Protein AF-A0A2N6G698-F1 (afdb_monomer)

Foldseek 3Di:
DDDFDKDKDFADDPCNCVDPLLVVQCVDVCSVVLVVLVVLLLVCCQVPLQKDFAPPPDVDPLVVSCVVSVHDSVSSVVSVVSCVVVVQWDDPDPTMIGRVVSNVRMDMDTPLRVVVVVVVVVVVVVVVVPDDDDDDPPVVVVNVVVVVVVVVVVVVVVVVVVVVVVVVVVLLVVVLVVCCVVQAQNDKDFQDPVRPLPPPDDHRFIWGHHNVRWIAGPVVRGTDDPSSRVSVSVVCSVCVVVVVVVVVVD

Mean predicted aligned error: 18.39 Å

Nearest PDB structures (foldseek):
  8bie-assembly1_B  TM=5.592E-01  e=6.605E-02  Photorhabdus laumondii subsp. laumondii TTO1
  8bij-assembly1_B  TM=5.174E-01  e=5.856E-02  Photorhabdus laumondii subsp. laumondii TTO1
  7ww0-assembly1_A  TM=4.324E-01  e=3.842E-02  Aspergillus carbonarius ITEM 5010
  7wvs-assembly1_A  TM=3.639E-01  e=3.019E-02  Aspergillus carbonarius ITEM 5010
  7wup-assembly1_B  TM=3.775E-01  e=6.605E-02  Apiospora montagnei NRRL 25634

Radius of gyration: 25.82 Å; Cα contacts (8 Å, |Δi|>4): 218; chains: 1; bounding box: 77×46×56 Å

Secondary structure (DSSP, 8-state):
-----EEEEE---TTGGGSHHHHHHHTSTTHHHHHHHHHHHHHHGGGTTTEEE--SSSSSHHHHHHHHHT--HHHHHHHHHHHHHTTSEEE-SSSEEEETTTTTTEEEEEHHHHHHHHHHHHHHHHGGG-SS----HHHHHHHHHHHHHHHHHHHHHHHHHHHHHHHHHHHHHHHHHHHHHHHTTT-EEEPPSS--S-TTS-TT-EEEE-TTS-EEETTTTEEPPHHHHHHHHHHHHHTHHHHHHHHTT-

Structure (mmCIF, N/CA/C/O backbone):
data_AF-A0A2N6G698-F1
#
_entry.id   AF-A0A2N6G698-F1
#
loop_
_atom_site.group_PDB
_atom_site.id
_atom_site.type_symbol
_atom_site.label_atom_id
_atom_site.label_alt_id
_atom_site.label_comp_id
_atom_site.label_asym_id
_atom_site.label_entity_id
_atom_site.label_seq_id
_atom_site.pdbx_PDB_ins_code
_atom_site.Cartn_x
_atom_site.Cartn_y
_atom_site.Cartn_z
_atom_site.occupancy
_atom_site.B_iso_or_equiv
_atom_site.auth_seq_id
_atom_site.auth_comp_id
_atom_site.auth_asym_id
_atom_site.auth_atom_id
_atom_site.pdbx_PDB_model_num
ATOM 1 N N . MET A 1 1 ? 17.819 25.367 -8.410 1.00 39.25 1 MET A N 1
ATOM 2 C CA . MET A 1 1 ? 18.049 24.304 -7.413 1.00 39.25 1 MET A CA 1
ATOM 3 C C . MET A 1 1 ? 18.056 22.998 -8.179 1.00 39.25 1 MET A C 1
ATOM 5 O O . MET A 1 1 ? 17.070 22.716 -8.844 1.00 39.25 1 MET A O 1
ATOM 9 N N . GLY A 1 2 ? 19.195 22.308 -8.250 1.00 44.50 2 GLY A N 1
ATOM 10 C CA . GLY A 1 2 ? 19.268 21.041 -8.978 1.00 44.50 2 GLY A CA 1
ATOM 11 C C . GLY A 1 2 ? 18.452 19.995 -8.230 1.00 44.50 2 GLY A C 1
ATOM 12 O O . GLY A 1 2 ? 18.682 19.811 -7.038 1.00 44.50 2 GLY A O 1
ATOM 13 N N . ASN A 1 3 ? 17.492 19.354 -8.898 1.00 50.31 3 ASN A N 1
ATOM 14 C CA . ASN A 1 3 ? 16.800 18.193 -8.345 1.00 50.31 3 ASN A CA 1
ATOM 15 C C . ASN A 1 3 ? 17.859 17.155 -7.96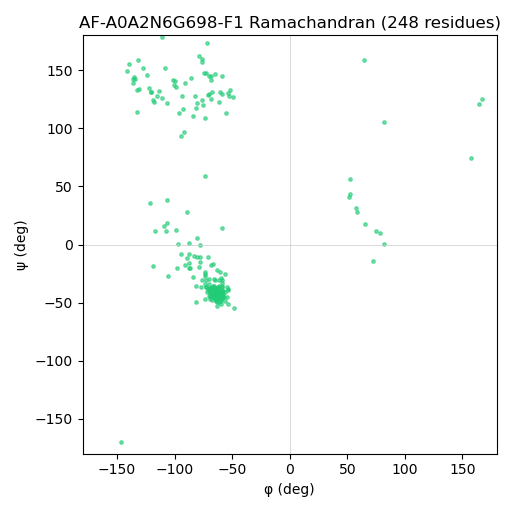6 1.00 50.31 3 ASN A C 1
ATOM 17 O O . ASN A 1 3 ? 18.568 16.645 -8.838 1.00 50.31 3 ASN A O 1
ATOM 21 N N . SER A 1 4 ? 18.010 16.883 -6.670 1.00 60.31 4 SER A N 1
ATOM 22 C CA . SER A 1 4 ? 18.878 15.812 -6.200 1.00 60.31 4 SER A CA 1
ATOM 23 C C . SER A 1 4 ? 18.347 14.497 -6.764 1.00 60.31 4 SER A C 1
ATOM 25 O O . SER A 1 4 ? 17.177 14.155 -6.588 1.00 60.31 4 SER A O 1
ATOM 27 N N . LYS A 1 5 ? 19.192 13.770 -7.503 1.00 71.12 5 LYS A N 1
ATOM 28 C CA . LYS A 1 5 ? 18.820 12.446 -8.006 1.00 71.12 5 LYS A CA 1
ATOM 29 C C . LYS A 1 5 ? 18.513 11.546 -6.809 1.00 71.12 5 LYS A C 1
ATOM 31 O O . LYS A 1 5 ? 19.271 11.500 -5.838 1.00 71.12 5 LYS A O 1
ATOM 36 N N . ARG A 1 6 ? 17.376 10.860 -6.871 1.00 71.12 6 ARG A N 1
ATOM 37 C CA . ARG A 1 6 ? 16.927 9.911 -5.854 1.00 71.12 6 ARG A CA 1
ATOM 38 C C . ARG A 1 6 ? 16.771 8.552 -6.517 1.00 71.12 6 ARG A C 1
ATOM 40 O O . ARG A 1 6 ? 16.180 8.458 -7.591 1.00 71.12 6 ARG A O 1
ATOM 47 N N . TYR A 1 7 ? 17.334 7.528 -5.892 1.00 76.81 7 TYR A N 1
ATOM 48 C CA . TYR A 1 7 ? 17.204 6.148 -6.342 1.00 76.81 7 TYR A CA 1
ATOM 49 C C . TYR A 1 7 ? 16.162 5.459 -5.486 1.00 76.81 7 TYR A C 1
ATOM 51 O O . TYR A 1 7 ? 16.101 5.673 -4.274 1.00 76.81 7 TYR A O 1
ATOM 59 N N . TYR A 1 8 ? 15.368 4.615 -6.128 1.00 79.94 8 TYR A N 1
ATOM 60 C CA . TYR A 1 8 ? 14.299 3.878 -5.487 1.00 79.94 8 TYR A CA 1
ATOM 61 C C . TYR A 1 8 ? 14.483 2.387 -5.731 1.00 79.94 8 TYR A C 1
ATOM 63 O O . TYR A 1 8 ? 14.950 1.966 -6.793 1.00 79.94 8 TYR A O 1
ATOM 71 N N . TRP A 1 9 ? 14.109 1.578 -4.747 1.00 84.31 9 TRP A N 1
ATOM 72 C CA . TRP A 1 9 ? 14.069 0.129 -4.887 1.00 84.31 9 TRP A CA 1
ATOM 73 C C . TRP A 1 9 ? 12.854 -0.447 -4.173 1.00 84.31 9 TRP A C 1
ATOM 75 O O . TRP A 1 9 ? 12.401 0.056 -3.144 1.00 84.31 9 TRP A O 1
ATOM 85 N N . LEU A 1 10 ? 12.360 -1.557 -4.711 1.00 84.31 10 LEU A N 1
ATOM 86 C CA . LEU A 1 10 ? 11.316 -2.349 -4.085 1.00 84.31 10 LEU A CA 1
ATOM 87 C C . LEU A 1 10 ? 11.964 -3.448 -3.233 1.00 84.31 10 LEU A C 1
ATOM 89 O O . LEU A 1 10 ? 12.656 -4.331 -3.747 1.00 84.31 10 LEU A O 1
ATOM 93 N N . LYS A 1 11 ? 11.748 -3.411 -1.919 1.00 83.12 11 LYS A N 1
ATOM 94 C CA . LYS A 1 11 ? 12.238 -4.421 -0.977 1.00 83.12 11 LYS A CA 1
ATOM 95 C C . LYS A 1 11 ? 11.164 -5.479 -0.743 1.00 83.12 11 LYS A C 1
ATOM 97 O O . LYS A 1 11 ? 10.331 -5.354 0.147 1.00 83.12 11 LYS A O 1
ATOM 102 N N . LEU A 1 12 ? 11.218 -6.558 -1.518 1.00 82.06 12 LEU A N 1
ATOM 103 C CA . LEU A 1 12 ? 10.281 -7.667 -1.368 1.00 82.06 12 LEU A CA 1
ATOM 104 C C . LEU A 1 12 ? 10.538 -8.446 -0.065 1.00 82.06 12 LEU A C 1
ATOM 106 O O . LEU A 1 12 ? 11.666 -8.856 0.223 1.00 82.06 12 LEU A O 1
ATOM 110 N N . MET A 1 13 ? 9.490 -8.679 0.725 1.00 77.06 13 MET A N 1
ATOM 111 C CA . MET A 1 13 ? 9.584 -9.490 1.942 1.00 77.06 13 MET A CA 1
ATOM 112 C C . MET A 1 13 ? 9.844 -10.962 1.597 1.00 77.06 13 MET A C 1
ATOM 114 O O . MET A 1 13 ? 9.322 -11.490 0.613 1.00 77.06 13 MET A O 1
ATOM 118 N N . LYS A 1 14 ? 10.625 -11.657 2.438 1.00 79.38 14 LYS A N 1
ATOM 119 C CA . LYS A 1 14 ? 11.004 -13.073 2.230 1.00 79.38 14 LYS A CA 1
ATOM 120 C C . LYS A 1 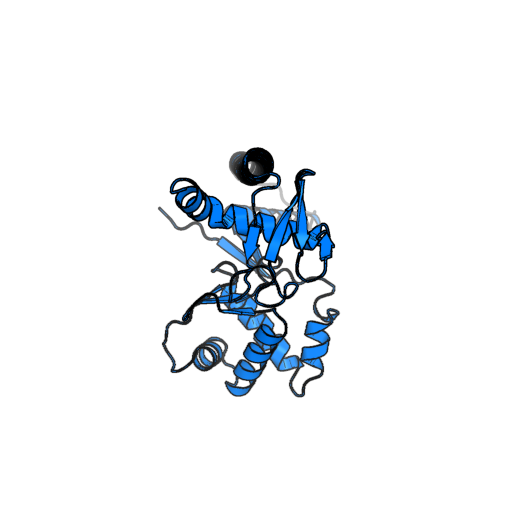14 ? 9.803 -14.015 2.068 1.00 79.38 14 LYS A C 1
ATOM 122 O O . LYS A 1 14 ? 9.922 -15.092 1.493 1.00 79.38 14 LYS A O 1
ATOM 127 N N . ASP A 1 15 ? 8.662 -13.627 2.621 1.00 79.44 15 ASP A N 1
ATOM 128 C CA . ASP A 1 15 ? 7.411 -14.369 2.675 1.00 79.44 15 ASP A CA 1
ATOM 129 C C . ASP A 1 15 ? 6.334 -13.794 1.743 1.00 79.44 15 ASP A C 1
ATOM 131 O O . ASP A 1 15 ? 5.195 -14.250 1.799 1.00 79.44 15 ASP A O 1
ATOM 135 N N . PHE A 1 16 ? 6.677 -12.876 0.830 1.00 86.56 16 PHE A N 1
ATOM 136 C CA . PHE A 1 16 ? 5.738 -12.262 -0.120 1.00 86.56 16 PHE A CA 1
ATOM 137 C C . PHE A 1 16 ? 4.854 -13.297 -0.836 1.00 86.56 16 PHE A C 1
ATOM 139 O O . PHE A 1 16 ? 3.627 -13.277 -0.717 1.00 86.56 16 PHE A O 1
ATOM 146 N N . PHE A 1 17 ? 5.475 -14.289 -1.483 1.00 87.31 17 PHE A N 1
ATOM 147 C CA . PHE A 1 17 ? 4.767 -15.379 -2.171 1.00 87.31 17 PHE A CA 1
ATOM 148 C C . PHE A 1 17 ? 4.079 -16.370 -1.219 1.00 87.31 17 PHE A C 1
ATOM 150 O O . PHE A 1 17 ? 3.311 -17.231 -1.656 1.00 87.31 17 PHE A O 1
ATOM 157 N N . GLN A 1 18 ? 4.365 -16.284 0.082 1.00 86.06 18 GLN A N 1
ATOM 158 C CA . GLN A 1 18 ? 3.770 -17.128 1.113 1.00 86.06 18 GLN A CA 1
ATOM 159 C C . GLN A 1 18 ? 2.504 -16.526 1.725 1.00 86.06 18 GLN A C 1
ATOM 161 O O . GLN A 1 18 ? 1.717 -17.286 2.306 1.00 86.06 18 GLN A O 1
ATOM 166 N N . THR A 1 19 ? 2.280 -15.220 1.556 1.00 83.50 19 THR A N 1
ATOM 167 C CA . THR A 1 19 ? 1.081 -14.532 2.043 1.00 83.50 19 THR A CA 1
ATOM 168 C C . THR A 1 19 ? -0.195 -15.138 1.452 1.00 83.50 19 THR A C 1
ATOM 170 O O . THR A 1 19 ? -0.243 -15.595 0.305 1.00 83.50 19 THR A O 1
ATOM 173 N N . ALA A 1 20 ? -1.267 -15.156 2.248 1.00 85.25 20 ALA A N 1
ATOM 174 C CA . ALA A 1 20 ? -2.531 -15.768 1.844 1.00 85.25 20 ALA A CA 1
ATOM 175 C C . ALA A 1 20 ? -3.139 -15.092 0.601 1.00 85.25 20 ALA A C 1
ATOM 177 O O . ALA A 1 20 ? -3.697 -15.780 -0.254 1.00 85.25 20 ALA A O 1
ATOM 178 N N . ARG A 1 21 ? -2.990 -13.764 0.476 1.00 86.75 21 ARG A N 1
ATOM 179 C CA . ARG A 1 21 ? -3.502 -12.975 -0.654 1.00 86.75 21 ARG A CA 1
ATOM 180 C C . ARG A 1 21 ? -2.763 -13.305 -1.953 1.00 86.75 21 ARG A C 1
ATOM 182 O O . ARG A 1 21 ? -3.419 -13.631 -2.937 1.00 86.75 21 ARG A O 1
ATOM 189 N N . ILE A 1 22 ? -1.427 -13.348 -1.939 1.00 90.56 22 ILE A N 1
ATOM 190 C CA . ILE A 1 22 ? -0.641 -13.717 -3.129 1.00 90.56 22 ILE A CA 1
ATOM 191 C C . ILE A 1 22 ? -0.881 -15.179 -3.516 1.00 90.56 22 ILE A C 1
ATOM 193 O O . ILE A 1 22 ? -1.112 -15.477 -4.685 1.00 90.56 22 ILE A O 1
ATOM 197 N N . LYS A 1 23 ? -0.954 -16.103 -2.548 1.00 92.25 23 LYS A N 1
ATOM 198 C CA . LYS A 1 23 ? -1.346 -17.498 -2.827 1.00 92.25 23 LYS A CA 1
ATOM 199 C C . LYS A 1 23 ? -2.734 -17.607 -3.450 1.00 92.25 23 LYS A C 1
ATOM 201 O O . LYS A 1 23 ? -2.938 -18.447 -4.320 1.00 92.25 23 LYS A O 1
ATOM 206 N N . LYS A 1 24 ? -3.692 -16.795 -2.997 1.00 92.06 24 LYS A N 1
ATOM 207 C CA . LYS A 1 24 ? -5.055 -16.760 -3.542 1.00 92.06 24 LYS A CA 1
ATOM 208 C C . LYS A 1 24 ? -5.061 -16.244 -4.983 1.00 92.06 24 LYS A C 1
ATOM 210 O O . LYS A 1 24 ? -5.705 -16.874 -5.813 1.00 92.06 24 LYS A O 1
ATOM 215 N N . MET A 1 25 ? -4.309 -15.184 -5.288 1.00 91.94 25 MET A N 1
ATOM 216 C CA . MET A 1 25 ? -4.160 -14.659 -6.654 1.00 91.94 25 MET A CA 1
ATOM 217 C C . MET A 1 25 ? -3.550 -15.710 -7.595 1.00 91.94 25 MET A C 1
ATOM 219 O O . MET A 1 25 ? -4.090 -15.980 -8.663 1.00 91.94 25 MET A O 1
ATOM 223 N N . ARG A 1 26 ? -2.490 -16.394 -7.147 1.00 93.88 26 ARG A N 1
ATOM 224 C CA . ARG A 1 26 ? -1.795 -17.434 -7.926 1.00 93.88 26 ARG A CA 1
ATOM 225 C C . ARG A 1 26 ? -2.612 -18.698 -8.196 1.00 93.88 26 ARG A C 1
ATOM 227 O O . ARG A 1 26 ? -2.242 -19.483 -9.058 1.00 93.88 26 ARG A O 1
ATOM 234 N N . LYS A 1 27 ? -3.703 -18.927 -7.458 1.00 93.38 27 LYS A N 1
ATOM 235 C CA . LYS A 1 27 ? -4.619 -20.054 -7.708 1.00 93.38 27 LYS A CA 1
ATOM 236 C C . LYS A 1 27 ? -5.565 -19.809 -8.884 1.00 93.38 27 LYS A C 1
ATOM 238 O O . LYS A 1 27 ? -6.203 -20.757 -9.334 1.00 93.38 27 LYS A O 1
ATOM 243 N N . ILE A 1 28 ? -5.693 -18.566 -9.345 1.00 91.38 28 ILE A N 1
ATOM 244 C CA . ILE A 1 28 ? -6.501 -18.226 -10.517 1.00 91.38 28 ILE A CA 1
ATOM 245 C C . ILE A 1 28 ? -5.740 -18.683 -11.771 1.00 91.38 28 ILE A C 1
ATOM 247 O O . ILE A 1 28 ? -4.509 -18.676 -11.791 1.00 91.38 28 ILE A O 1
ATOM 251 N N . ALA A 1 29 ? -6.451 -19.093 -12.823 1.00 89.88 29 ALA A N 1
ATOM 252 C CA . ALA A 1 29 ? -5.825 -19.328 -14.123 1.00 89.88 29 ALA A CA 1
ATOM 253 C C . ALA A 1 29 ? -5.149 -18.033 -14.611 1.00 89.88 29 ALA A C 1
ATOM 255 O O . ALA A 1 29 ? -5.766 -16.970 -14.568 1.00 89.88 29 ALA A O 1
ATOM 256 N N . GLY A 1 30 ? -3.877 -18.114 -15.010 1.00 89.88 30 GLY A N 1
ATOM 257 C CA . GLY A 1 30 ? -3.061 -16.925 -15.301 1.00 89.88 30 GLY A CA 1
ATOM 258 C C . GLY A 1 30 ? -2.520 -16.207 -14.056 1.00 89.88 30 GLY A C 1
ATOM 259 O O . GLY A 1 30 ? -1.954 -15.126 -14.164 1.00 89.88 30 GLY A O 1
ATOM 260 N N . GLY A 1 31 ? -2.648 -16.802 -12.867 1.00 92.44 31 GLY A N 1
ATOM 261 C CA . GLY A 1 31 ? -2.288 -16.176 -11.595 1.00 92.44 31 GLY A CA 1
ATOM 262 C C . GLY A 1 31 ? -0.829 -15.734 -11.470 1.00 92.44 31 GLY A C 1
ATOM 263 O O . GLY A 1 31 ? -0.556 -14.751 -10.786 1.00 92.44 31 GLY A O 1
ATOM 264 N N . ASP A 1 32 ? 0.109 -16.415 -12.133 1.00 93.50 32 ASP A N 1
ATOM 265 C CA . ASP A 1 32 ? 1.510 -15.978 -12.160 1.00 93.50 32 ASP A CA 1
ATOM 266 C C . ASP A 1 32 ? 1.675 -14.669 -12.964 1.00 93.50 32 ASP A C 1
ATOM 268 O O . ASP A 1 32 ? 2.392 -13.775 -12.514 1.00 93.50 32 ASP A O 1
ATOM 272 N N . THR A 1 33 ? 0.939 -14.494 -14.071 1.00 95.94 33 THR A N 1
ATOM 273 C CA . THR A 1 33 ? 0.872 -13.227 -14.826 1.00 95.94 33 THR A CA 1
ATOM 274 C C . THR A 1 33 ? 0.303 -12.107 -13.962 1.00 95.94 33 THR A C 1
ATOM 276 O O . THR A 1 33 ? 0.873 -11.023 -13.908 1.00 95.94 33 THR A O 1
ATOM 279 N N . TYR A 1 34 ? -0.763 -12.370 -13.202 1.00 96.38 34 TYR A N 1
ATOM 280 C CA . TYR A 1 34 ? -1.359 -11.355 -12.324 1.00 96.38 34 TYR A CA 1
ATOM 281 C C . TYR A 1 34 ? -0.396 -10.873 -11.238 1.00 96.38 34 TYR A C 1
ATOM 283 O O . TYR A 1 34 ? -0.367 -9.687 -10.917 1.00 96.38 34 TYR A O 1
ATOM 291 N N . VAL A 1 35 ? 0.431 -11.772 -10.694 1.00 94.38 35 VAL A N 1
ATOM 292 C CA . VAL A 1 35 ? 1.465 -11.378 -9.729 1.00 94.38 35 VAL A CA 1
ATOM 293 C C . VAL A 1 35 ? 2.546 -10.523 -10.391 1.00 94.38 35 VAL A C 1
ATOM 295 O O . VAL A 1 35 ? 3.005 -9.565 -9.772 1.00 94.38 35 VAL A O 1
ATOM 298 N N . ILE A 1 36 ? 2.931 -10.817 -11.637 1.00 95.69 36 ILE A N 1
ATOM 299 C CA . ILE A 1 36 ? 3.873 -9.979 -12.396 1.00 95.69 36 ILE A CA 1
ATOM 300 C C . ILE A 1 36 ? 3.281 -8.586 -12.639 1.00 95.69 36 ILE A C 1
ATOM 302 O O . ILE A 1 36 ? 3.955 -7.597 -12.354 1.00 95.69 36 ILE A O 1
ATOM 306 N N . ILE A 1 37 ? 2.021 -8.498 -13.078 1.00 96.62 37 ILE A N 1
ATOM 307 C CA . ILE A 1 37 ? 1.314 -7.220 -13.264 1.00 96.62 37 ILE A CA 1
ATOM 308 C C . ILE A 1 37 ? 1.285 -6.438 -11.951 1.00 96.62 37 ILE A C 1
ATOM 310 O O . ILE A 1 37 ? 1.623 -5.258 -11.929 1.00 96.62 37 ILE A O 1
ATOM 314 N N . TYR A 1 38 ? 0.968 -7.097 -10.833 1.00 94.75 38 TYR A N 1
ATOM 315 C CA . TYR A 1 38 ? 0.967 -6.435 -9.533 1.00 94.75 38 TYR A CA 1
ATOM 316 C C . TYR A 1 38 ? 2.345 -5.859 -9.179 1.00 94.75 38 TYR A C 1
ATOM 318 O O . TYR A 1 38 ? 2.436 -4.695 -8.801 1.00 94.75 38 TYR A O 1
ATOM 326 N N . LEU A 1 39 ? 3.426 -6.626 -9.359 1.00 93.69 39 LEU A N 1
ATOM 327 C CA . LEU A 1 39 ? 4.794 -6.142 -9.131 1.00 93.69 39 LEU A CA 1
ATOM 328 C C . LEU A 1 39 ? 5.159 -4.965 -10.050 1.00 93.69 39 LEU A C 1
ATOM 330 O O . LEU A 1 39 ? 5.792 -4.014 -9.592 1.00 93.69 39 LEU A O 1
ATOM 334 N N . LYS A 1 40 ? 4.736 -4.994 -11.320 1.00 94.69 40 LYS A N 1
ATOM 335 C CA . LYS A 1 40 ? 4.902 -3.875 -12.259 1.00 94.69 40 LYS A CA 1
ATOM 336 C C . LYS A 1 40 ? 4.171 -2.614 -11.774 1.00 94.69 40 LYS A C 1
ATOM 338 O O . LYS A 1 40 ? 4.766 -1.542 -11.781 1.00 94.69 40 LYS A O 1
ATOM 343 N N . MET A 1 41 ? 2.939 -2.741 -11.270 1.00 94.19 41 MET A N 1
ATOM 344 C CA . MET A 1 41 ? 2.198 -1.618 -10.672 1.00 94.19 41 MET A CA 1
ATOM 345 C C . MET A 1 41 ? 2.910 -1.046 -9.437 1.00 94.19 41 MET A C 1
ATOM 347 O O . MET A 1 41 ? 2.962 0.171 -9.273 1.00 94.19 41 MET A O 1
ATOM 351 N N . MET A 1 42 ? 3.515 -1.893 -8.591 1.00 91.94 42 MET A N 1
ATOM 352 C CA . MET A 1 42 ? 4.321 -1.408 -7.459 1.00 91.94 42 MET A CA 1
ATOM 353 C C . MET A 1 42 ? 5.488 -0.538 -7.932 1.00 91.94 42 MET A C 1
ATOM 355 O O . MET A 1 42 ? 5.732 0.526 -7.367 1.00 91.94 42 MET A O 1
ATOM 359 N N . LEU A 1 43 ? 6.197 -0.987 -8.972 1.00 91.00 43 LEU A N 1
ATOM 360 C CA . LEU A 1 43 ? 7.312 -0.246 -9.560 1.00 91.00 43 LEU A CA 1
ATOM 361 C C . LEU A 1 43 ? 6.857 1.061 -10.211 1.00 91.00 43 LEU A C 1
ATOM 363 O O . LEU A 1 43 ? 7.556 2.060 -10.082 1.00 91.00 43 LEU A O 1
ATOM 367 N N . LEU A 1 44 ? 5.688 1.077 -10.855 1.00 92.06 44 LEU A N 1
ATOM 368 C CA . LEU A 1 44 ? 5.107 2.297 -11.420 1.00 92.06 44 LEU A CA 1
ATOM 369 C C . LEU A 1 44 ? 4.872 3.357 -10.332 1.00 92.06 44 LEU A C 1
ATOM 371 O O . LEU A 1 44 ? 5.238 4.515 -10.497 1.00 92.06 44 LEU A O 1
ATOM 375 N N . SER A 1 45 ? 4.353 2.933 -9.179 1.00 90.56 45 SER A N 1
ATOM 376 C CA . SER A 1 45 ? 4.041 3.813 -8.043 1.00 90.56 45 SER A CA 1
ATOM 377 C C . SER A 1 45 ? 5.251 4.240 -7.192 1.00 90.56 45 SER A C 1
ATOM 379 O O . SER A 1 45 ? 5.098 4.948 -6.195 1.00 90.56 45 SER A O 1
ATOM 381 N N . ILE A 1 46 ? 6.465 3.786 -7.536 1.00 86.00 46 ILE A N 1
ATOM 382 C CA . ILE A 1 46 ? 7.633 3.855 -6.643 1.00 86.00 46 ILE A CA 1
ATOM 383 C C . ILE A 1 46 ? 8.086 5.291 -6.336 1.00 86.00 46 ILE A C 1
ATOM 385 O O . ILE A 1 46 ? 8.611 5.556 -5.256 1.00 86.00 46 ILE A O 1
ATOM 389 N N . ASN A 1 47 ? 7.854 6.214 -7.271 1.00 83.31 47 ASN A N 1
ATOM 390 C CA . ASN A 1 47 ? 8.224 7.626 -7.147 1.00 83.31 47 ASN A CA 1
ATOM 391 C C . ASN A 1 47 ? 7.124 8.481 -6.502 1.00 83.31 47 ASN A C 1
ATOM 393 O O . ASN A 1 47 ? 7.391 9.624 -6.138 1.00 83.31 47 ASN A O 1
ATOM 397 N N . SER A 1 48 ? 5.920 7.927 -6.356 1.00 83.62 48 SER A N 1
ATOM 398 C CA . SER A 1 48 ? 4.700 8.649 -5.983 1.00 83.62 48 SER A CA 1
ATOM 399 C C . SER A 1 48 ? 4.094 8.090 -4.695 1.00 83.62 48 SER A C 1
ATOM 401 O O . SER A 1 48 ? 2.883 7.986 -4.566 1.00 83.62 48 SER A O 1
ATOM 403 N N . GLU A 1 49 ? 4.932 7.662 -3.745 1.00 81.19 49 GLU A N 1
ATOM 404 C CA . GLU A 1 49 ? 4.493 7.167 -2.426 1.00 81.19 49 GLU A CA 1
ATOM 405 C C . GLU A 1 49 ? 3.415 6.066 -2.503 1.00 81.19 49 GLU A C 1
ATOM 407 O O . GLU A 1 49 ? 2.435 6.070 -1.758 1.00 81.19 49 GLU A O 1
ATOM 412 N N . ALA A 1 50 ? 3.600 5.108 -3.418 1.00 86.44 50 ALA A N 1
ATOM 413 C CA . ALA A 1 50 ? 2.651 4.025 -3.678 1.00 86.44 50 ALA A CA 1
ATOM 414 C C . ALA A 1 50 ? 1.292 4.473 -4.259 1.00 86.44 50 ALA A C 1
ATOM 416 O O . ALA A 1 50 ? 0.324 3.707 -4.224 1.00 86.44 50 ALA A O 1
ATOM 417 N N . ILE A 1 51 ? 1.212 5.685 -4.810 1.00 90.75 51 ILE A N 1
ATOM 418 C CA . ILE A 1 51 ? 0.051 6.213 -5.530 1.00 90.75 51 ILE A CA 1
ATOM 419 C C . ILE A 1 51 ? 0.291 6.078 -7.035 1.00 90.75 51 ILE A C 1
ATOM 421 O O . ILE A 1 51 ? 1.404 6.258 -7.528 1.00 90.75 51 ILE A O 1
ATOM 425 N N . ILE A 1 52 ? -0.760 5.718 -7.757 1.00 93.19 52 ILE A N 1
ATOM 426 C CA . ILE A 1 52 ? -0.818 5.731 -9.211 1.00 93.19 52 ILE A CA 1
ATOM 427 C C . ILE A 1 52 ? -1.908 6.727 -9.591 1.00 93.19 52 ILE A C 1
ATOM 429 O O . ILE A 1 52 ? -3.052 6.587 -9.148 1.00 93.19 52 ILE A O 1
ATOM 433 N N . GLU A 1 53 ? -1.525 7.724 -10.376 1.00 90.69 53 GLU A N 1
ATOM 434 C CA . GLU A 1 53 ? -2.419 8.751 -10.901 1.00 90.69 53 GLU A CA 1
ATOM 435 C C . GLU A 1 53 ? -2.958 8.285 -12.257 1.00 90.69 53 GLU A C 1
ATOM 437 O O . GLU A 1 53 ? -2.235 7.673 -13.043 1.00 90.69 53 GLU A O 1
ATOM 442 N N . TYR A 1 54 ? -4.239 8.525 -12.492 1.00 91.19 54 TYR A N 1
ATOM 443 C CA . TYR A 1 54 ? -4.929 8.298 -13.749 1.00 91.19 54 TYR A CA 1
ATOM 444 C C . TYR A 1 54 ? -4.961 9.618 -14.513 1.00 91.19 54 TYR A C 1
ATOM 446 O O . TYR A 1 54 ? -5.606 10.570 -14.070 1.00 91.19 54 TYR A O 1
ATOM 454 N N . GLU A 1 55 ? -4.253 9.678 -15.635 1.00 88.62 55 GLU A N 1
ATOM 455 C CA . GLU A 1 55 ? -4.095 10.901 -16.429 1.00 88.62 55 GLU A CA 1
ATOM 456 C C . GLU A 1 55 ? -5.219 11.097 -17.466 1.00 88.62 55 GLU A C 1
ATOM 458 O O . GLU A 1 55 ? -5.201 12.076 -18.213 1.00 88.62 55 GLU A O 1
ATOM 463 N N . GLU A 1 56 ? -6.200 10.186 -17.513 1.00 87.75 56 GLU A N 1
ATOM 464 C CA . GLU A 1 56 ? -7.297 10.161 -18.496 1.00 87.75 56 GLU A CA 1
ATOM 465 C C . GLU A 1 56 ? -6.800 10.100 -19.952 1.00 87.75 56 GLU A C 1
ATOM 467 O O . GLU A 1 56 ? -7.439 10.610 -20.878 1.00 87.75 56 GLU A O 1
ATOM 472 N N . VAL A 1 57 ? -5.644 9.463 -20.174 1.00 86.56 57 VAL A N 1
ATOM 473 C CA . VAL A 1 57 ? -5.097 9.247 -21.525 1.00 86.56 57 VAL A CA 1
ATOM 474 C C . VAL A 1 57 ? -5.948 8.226 -22.282 1.00 86.56 57 VAL A C 1
ATOM 476 O O . VAL A 1 57 ? -6.142 8.344 -23.493 1.00 86.56 57 VAL A O 1
ATOM 479 N N . GLU A 1 58 ? -6.482 7.245 -21.555 1.00 91.31 58 GLU A N 1
ATOM 480 C CA . GLU A 1 58 ? -7.412 6.234 -22.056 1.00 91.31 58 GLU A CA 1
ATOM 481 C C . GLU A 1 58 ? -8.821 6.420 -21.467 1.00 91.31 58 GLU A C 1
ATOM 483 O O . GLU A 1 58 ? -9.076 7.315 -20.668 1.00 91.31 58 GLU A O 1
ATOM 488 N N . ASN A 1 59 ? -9.775 5.576 -21.876 1.00 87.94 59 ASN A N 1
ATOM 489 C CA . ASN A 1 59 ? -11.165 5.678 -21.410 1.00 87.94 59 ASN A CA 1
ATOM 490 C C . ASN A 1 59 ? -11.359 5.213 -19.959 1.00 87.94 59 ASN A C 1
ATOM 492 O O . ASN A 1 59 ? -12.320 5.626 -19.304 1.00 87.94 59 ASN A O 1
ATOM 496 N N . THR A 1 60 ? -10.504 4.307 -19.475 1.00 92.12 60 THR A N 1
ATOM 497 C CA . THR A 1 60 ? -10.544 3.820 -18.094 1.00 92.12 60 THR A CA 1
ATOM 498 C C . THR A 1 60 ? -9.145 3.668 -17.506 1.00 92.12 60 THR A C 1
ATOM 500 O O . THR A 1 60 ? -8.180 3.396 -18.218 1.00 92.12 60 THR A O 1
ATOM 503 N N . PHE A 1 61 ? -9.051 3.731 -16.173 1.00 93.12 61 PHE A N 1
ATOM 504 C CA . PHE A 1 61 ? -7.804 3.483 -15.442 1.00 93.12 61 PHE A CA 1
ATOM 505 C C . PHE A 1 61 ? -7.156 2.141 -15.803 1.00 93.12 61 PHE A C 1
ATOM 507 O O . PHE A 1 61 ? -5.941 2.044 -15.929 1.00 93.12 61 PHE A O 1
ATOM 514 N N . ALA A 1 62 ? -7.955 1.090 -16.005 1.00 94.25 62 ALA A N 1
ATOM 515 C CA . ALA A 1 62 ? -7.416 -0.216 -16.373 1.00 94.25 62 ALA A CA 1
ATOM 516 C C . ALA A 1 62 ? -6.777 -0.211 -17.769 1.00 94.25 62 ALA A C 1
ATOM 518 O O . ALA A 1 62 ? -5.765 -0.881 -17.969 1.00 94.25 62 ALA A O 1
ATOM 519 N N . ASP A 1 63 ? -7.352 0.545 -18.704 1.00 95.25 63 ASP A N 1
ATOM 520 C CA . ASP A 1 63 ? -6.851 0.659 -20.072 1.00 95.25 63 ASP A CA 1
ATOM 521 C C . ASP A 1 63 ? -5.521 1.429 -20.095 1.00 95.25 63 ASP A C 1
ATOM 523 O O . ASP A 1 63 ? -4.559 0.989 -20.724 1.00 95.25 63 ASP A O 1
ATOM 527 N N . GLU A 1 64 ? -5.425 2.511 -19.317 1.00 94.56 64 GLU A N 1
ATOM 528 C CA . GLU A 1 64 ? -4.196 3.299 -19.181 1.00 94.56 64 GLU A CA 1
ATOM 529 C C . GLU A 1 64 ? -3.065 2.483 -18.544 1.00 94.56 64 GLU A C 1
ATOM 531 O O . GLU A 1 64 ? -1.943 2.452 -19.046 1.00 94.56 64 GLU A O 1
ATOM 536 N N . ILE A 1 65 ? -3.362 1.735 -17.478 1.00 95.31 65 ILE A N 1
ATOM 537 C CA . ILE A 1 65 ? -2.366 0.868 -16.839 1.00 95.31 65 ILE A CA 1
ATOM 538 C C . ILE A 1 65 ? -1.937 -0.270 -17.764 1.00 95.31 65 ILE A C 1
ATOM 540 O O . ILE A 1 65 ? -0.755 -0.613 -17.790 1.00 95.31 65 ILE A O 1
ATOM 544 N N . ALA A 1 66 ? -2.855 -0.849 -18.537 1.00 96.31 66 ALA A N 1
ATOM 545 C CA . ALA A 1 66 ? -2.511 -1.857 -19.536 1.00 96.31 66 ALA A CA 1
ATOM 546 C C . ALA A 1 66 ? -1.550 -1.303 -20.595 1.00 96.31 66 ALA A C 1
ATOM 548 O O . ALA A 1 66 ? -0.554 -1.956 -20.914 1.00 96.31 66 ALA A O 1
ATOM 549 N N . LEU A 1 67 ? -1.793 -0.073 -21.056 1.00 95.44 67 LEU A N 1
ATOM 550 C CA . LEU A 1 67 ? -0.920 0.626 -21.993 1.00 95.44 67 LEU A CA 1
ATOM 551 C C . LEU A 1 67 ? 0.464 0.915 -21.387 1.00 95.44 67 LEU A C 1
ATOM 553 O O . LEU A 1 67 ? 1.479 0.625 -22.018 1.00 95.44 67 LEU A O 1
ATOM 557 N N . ILE A 1 68 ? 0.521 1.444 -20.160 1.00 94.25 68 ILE A N 1
ATOM 558 C CA . ILE A 1 68 ? 1.782 1.789 -19.478 1.00 94.25 68 ILE A CA 1
ATOM 559 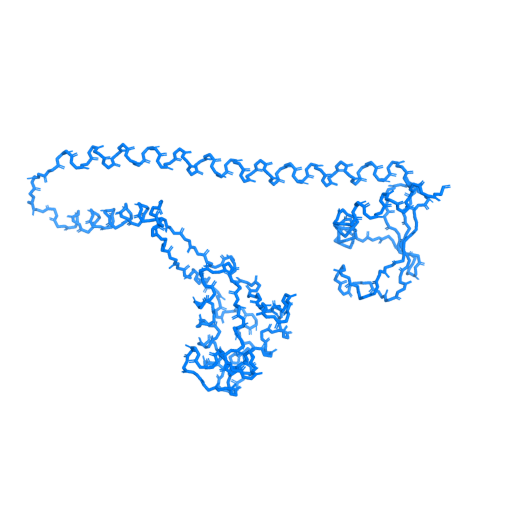C C . ILE A 1 68 ? 2.624 0.539 -19.191 1.00 94.25 68 ILE A C 1
ATOM 561 O O . ILE A 1 68 ? 3.852 0.571 -19.298 1.00 94.25 68 ILE A O 1
ATOM 565 N N . LEU A 1 69 ? 1.982 -0.562 -18.791 1.00 95.00 69 LEU A N 1
ATOM 566 C CA . LEU A 1 69 ? 2.675 -1.787 -18.386 1.00 95.00 69 LEU A CA 1
ATOM 567 C C . LEU A 1 69 ? 2.994 -2.742 -19.544 1.00 95.00 69 LEU A C 1
ATOM 569 O O . LEU A 1 69 ? 3.729 -3.713 -19.306 1.00 95.00 69 LEU A O 1
ATOM 573 N N . ASP A 1 70 ? 2.473 -2.462 -20.744 1.00 96.06 70 ASP A N 1
ATOM 574 C CA . ASP A 1 70 ? 2.494 -3.340 -21.922 1.00 96.06 70 ASP A CA 1
ATOM 575 C C . ASP A 1 70 ? 1.934 -4.733 -21.581 1.00 96.06 70 ASP A C 1
ATOM 577 O O . ASP A 1 70 ? 2.615 -5.758 -21.655 1.00 96.06 70 ASP A O 1
ATOM 581 N N . GLU A 1 71 ? 0.700 -4.746 -21.070 1.00 96.62 71 GLU A N 1
ATOM 582 C CA . GLU A 1 71 ? 0.004 -5.942 -20.586 1.00 96.62 71 GLU A CA 1
ATOM 583 C C . GLU A 1 71 ? -1.415 -6.025 -21.153 1.00 96.62 71 GLU A C 1
ATOM 585 O O . GLU A 1 71 ? -2.011 -5.032 -21.563 1.00 96.62 71 GLU A O 1
ATOM 590 N N . ASP A 1 72 ? -1.987 -7.230 -21.152 1.00 96.25 72 ASP A N 1
ATOM 591 C CA . ASP A 1 72 ? -3.361 -7.426 -21.610 1.00 96.25 72 ASP A CA 1
ATOM 592 C C . ASP A 1 72 ? -4.367 -6.750 -20.662 1.00 96.25 72 ASP A C 1
ATOM 594 O O . ASP A 1 72 ? -4.352 -6.942 -19.441 1.00 96.25 72 ASP A O 1
ATOM 598 N N . ILE A 1 73 ? -5.277 -5.987 -21.256 1.00 95.81 73 ILE A N 1
ATOM 599 C CA . ILE A 1 73 ? -6.284 -5.179 -20.572 1.00 95.81 73 ILE A CA 1
ATOM 600 C C . ILE A 1 73 ? -7.214 -6.004 -19.675 1.00 95.81 73 ILE A C 1
ATOM 602 O O . ILE A 1 73 ? -7.576 -5.572 -18.578 1.00 95.81 73 ILE A O 1
ATOM 606 N N . GLU A 1 74 ? -7.558 -7.226 -20.082 1.00 95.81 74 GLU A N 1
ATOM 607 C CA . GLU A 1 74 ? -8.407 -8.125 -19.306 1.00 95.81 74 GLU A CA 1
ATOM 608 C C . GLU A 1 74 ? -7.643 -8.675 -18.097 1.00 95.81 74 GLU A C 1
ATOM 610 O O . GLU A 1 74 ? -8.200 -8.764 -16.999 1.00 95.81 74 GLU A O 1
ATOM 615 N N . ASN A 1 75 ? -6.341 -8.941 -18.245 1.00 96.00 75 ASN A N 1
ATOM 616 C CA . ASN A 1 75 ? -5.494 -9.328 -17.116 1.00 96.00 75 ASN A CA 1
ATOM 617 C C . ASN A 1 75 ? -5.359 -8.184 -16.101 1.00 96.00 75 ASN A C 1
ATOM 619 O O . ASN A 1 75 ? -5.464 -8.420 -14.893 1.00 96.00 75 ASN A O 1
ATOM 623 N N . VAL A 1 76 ? -5.168 -6.946 -16.569 1.00 96.69 76 VAL A N 1
ATOM 624 C CA . VAL A 1 76 ? -5.069 -5.761 -15.703 1.00 96.69 76 VAL A CA 1
ATOM 625 C C . VAL A 1 76 ? -6.379 -5.514 -14.952 1.00 96.69 76 VAL A C 1
ATOM 627 O O . VAL A 1 76 ? -6.350 -5.326 -13.734 1.00 96.69 76 VAL A O 1
ATOM 630 N N . LYS A 1 77 ? -7.537 -5.618 -15.618 1.00 96.00 77 LYS A N 1
ATOM 631 C CA . LYS A 1 77 ? -8.857 -5.522 -14.962 1.00 96.00 77 LYS A CA 1
ATOM 632 C C . LYS A 1 77 ? -9.028 -6.564 -13.858 1.00 96.00 77 LYS A C 1
ATOM 634 O O . LYS A 1 77 ? -9.469 -6.225 -12.757 1.00 96.00 77 LYS A O 1
ATOM 639 N N . VAL A 1 78 ? -8.649 -7.819 -14.119 1.00 95.44 78 VAL A N 1
ATOM 640 C CA . VAL A 1 78 ? -8.700 -8.897 -13.116 1.00 95.44 78 VAL A CA 1
ATOM 641 C C . VAL A 1 78 ? -7.792 -8.582 -11.925 1.00 95.44 78 VAL A C 1
ATOM 643 O O . VAL A 1 78 ? -8.205 -8.772 -10.777 1.00 95.44 78 VAL A O 1
ATOM 646 N N . VAL A 1 79 ? -6.583 -8.072 -12.175 1.00 96.62 79 VAL A N 1
ATOM 647 C CA . VAL A 1 79 ? -5.636 -7.686 -11.119 1.00 96.62 79 VAL A CA 1
ATOM 648 C C . VAL A 1 79 ? -6.207 -6.552 -10.277 1.00 96.62 79 VAL A C 1
ATOM 650 O O . VAL A 1 79 ? -6.309 -6.717 -9.064 1.00 96.62 79 VAL A O 1
ATOM 653 N N . ILE A 1 80 ? -6.643 -5.446 -10.886 1.00 95.81 80 ILE A N 1
ATOM 654 C CA . ILE A 1 80 ? -7.202 -4.287 -10.171 1.00 95.81 80 ILE A CA 1
ATOM 655 C C . ILE A 1 80 ? -8.393 -4.713 -9.304 1.00 95.81 80 ILE A C 1
ATOM 657 O O . ILE A 1 80 ? -8.416 -4.437 -8.101 1.00 95.81 80 ILE A O 1
ATOM 661 N N . ALA A 1 81 ? -9.335 -5.473 -9.872 1.00 94.50 81 ALA A N 1
ATOM 662 C CA . ALA A 1 81 ? -10.487 -5.983 -9.133 1.00 94.50 81 ALA A CA 1
ATOM 663 C C . ALA A 1 81 ? -10.066 -6.868 -7.947 1.00 94.50 81 ALA A C 1
ATOM 665 O O . ALA A 1 81 ? -10.610 -6.748 -6.845 1.00 94.50 81 ALA A O 1
ATOM 666 N N . PHE A 1 82 ? -9.066 -7.736 -8.139 1.00 94.44 82 PHE A N 1
ATOM 667 C CA . PHE A 1 82 ? -8.522 -8.555 -7.061 1.00 94.44 82 PHE A CA 1
ATOM 668 C C . PHE A 1 82 ? -7.856 -7.704 -5.972 1.00 94.44 82 PHE A C 1
ATOM 670 O O . PHE A 1 82 ? -8.053 -7.979 -4.784 1.00 94.44 82 PHE A O 1
ATOM 677 N N . LEU A 1 83 ? -7.059 -6.700 -6.344 1.00 94.06 83 LEU A N 1
ATOM 678 C CA . LEU A 1 83 ? -6.340 -5.854 -5.393 1.00 94.06 83 LEU A CA 1
ATOM 679 C C . LEU A 1 83 ? -7.316 -5.072 -4.509 1.00 94.06 83 LEU A C 1
ATOM 681 O O . LEU A 1 83 ? -7.174 -5.114 -3.285 1.00 94.06 83 LEU A O 1
ATOM 685 N N . ILE A 1 84 ? -8.346 -4.463 -5.102 1.00 92.81 84 ILE A N 1
ATOM 686 C CA . ILE A 1 84 ? -9.403 -3.750 -4.368 1.00 92.81 84 ILE A CA 1
ATOM 687 C C . ILE A 1 84 ? -10.154 -4.714 -3.439 1.00 92.81 84 ILE A C 1
ATOM 689 O O . ILE A 1 84 ? -10.255 -4.478 -2.235 1.00 92.81 84 ILE A O 1
ATOM 693 N N . ALA A 1 85 ? -10.596 -5.869 -3.950 1.00 91.56 85 ALA A N 1
ATOM 694 C CA . ALA A 1 85 ? -11.363 -6.843 -3.166 1.00 91.56 85 ALA A CA 1
ATOM 695 C C . ALA A 1 85 ? -10.593 -7.450 -1.975 1.00 91.56 85 ALA A C 1
ATOM 697 O O . ALA A 1 85 ? -11.208 -7.967 -1.041 1.00 91.56 85 ALA A O 1
ATOM 698 N N . ASN A 1 86 ? -9.256 -7.432 -2.002 1.00 88.56 86 ASN A N 1
ATOM 699 C CA . ASN A 1 86 ? -8.414 -7.933 -0.911 1.00 88.56 86 ASN A CA 1
ATOM 700 C C . ASN A 1 86 ? -7.696 -6.802 -0.145 1.00 88.56 86 ASN A C 1
ATOM 702 O O . ASN A 1 86 ? -6.764 -7.097 0.606 1.00 88.56 86 ASN A O 1
ATOM 706 N N . ASN A 1 87 ? -8.132 -5.543 -0.304 1.00 87.94 87 ASN A N 1
ATOM 707 C CA . ASN A 1 87 ? -7.591 -4.357 0.373 1.00 87.94 87 ASN A CA 1
ATOM 708 C C . ASN A 1 87 ? -6.085 -4.116 0.126 1.00 87.94 87 ASN A C 1
ATOM 710 O O . ASN A 1 87 ? -5.385 -3.562 0.973 1.00 87.94 87 ASN A O 1
ATOM 714 N N . LEU A 1 88 ? -5.576 -4.560 -1.025 1.00 88.94 88 LEU A N 1
ATOM 715 C CA . LEU A 1 88 ? -4.212 -4.295 -1.497 1.00 88.94 88 LEU A CA 1
ATOM 716 C C . LEU A 1 88 ? -4.119 -2.982 -2.282 1.00 88.94 88 LEU A C 1
ATOM 718 O O . LEU A 1 88 ? -3.030 -2.428 -2.412 1.00 88.94 88 LEU A O 1
ATOM 722 N N . MET A 1 89 ? -5.254 -2.500 -2.786 1.00 93.12 89 MET A N 1
ATOM 723 C CA . MET A 1 89 ? -5.401 -1.223 -3.468 1.00 93.12 89 MET A CA 1
ATOM 724 C C . MET A 1 89 ? -6.666 -0.521 -2.970 1.00 93.12 89 MET A C 1
ATOM 726 O O . MET A 1 89 ? -7.682 -1.183 -2.754 1.00 93.12 89 MET A O 1
ATOM 730 N N . THR A 1 90 ? -6.608 0.798 -2.821 1.00 91.12 90 THR A N 1
ATOM 731 C CA . THR A 1 90 ? -7.753 1.645 -2.474 1.00 91.12 90 THR A CA 1
ATOM 732 C C . THR A 1 90 ? -7.808 2.827 -3.428 1.00 91.12 90 THR A C 1
ATOM 734 O O . THR A 1 90 ? -6.796 3.482 -3.665 1.00 91.12 90 THR A O 1
ATOM 737 N N . GLN A 1 91 ? -8.993 3.115 -3.954 1.00 91.31 91 GLN A N 1
ATOM 738 C CA . GLN A 1 91 ? -9.243 4.348 -4.688 1.00 91.31 91 GLN A CA 1
ATOM 739 C C . GLN A 1 91 ? -9.355 5.506 -3.685 1.00 91.31 91 GLN A C 1
ATOM 741 O O . GLN A 1 91 ? -10.185 5.447 -2.776 1.00 91.31 91 GLN A O 1
ATOM 746 N N . ILE A 1 92 ? -8.484 6.509 -3.809 1.00 89.44 92 ILE A N 1
ATOM 747 C CA . ILE A 1 92 ? -8.498 7.709 -2.959 1.00 89.44 92 ILE A CA 1
ATOM 748 C C . ILE A 1 92 ? -9.551 8.686 -3.486 1.00 89.44 92 ILE A C 1
ATOM 750 O O . ILE A 1 92 ? -10.389 9.165 -2.724 1.00 89.44 92 ILE A O 1
ATOM 754 N N . ASP A 1 93 ? -9.512 8.948 -4.790 1.00 89.00 93 ASP A N 1
ATOM 755 C CA . ASP A 1 93 ? -10.44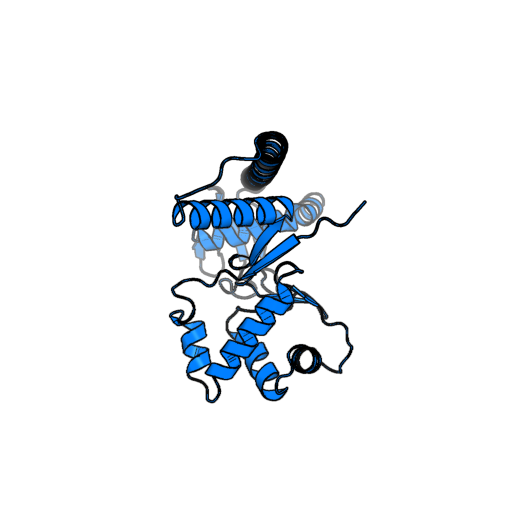0 9.817 -5.511 1.00 89.00 93 ASP A CA 1
ATOM 756 C C . ASP A 1 93 ? -10.658 9.291 -6.943 1.00 89.00 93 ASP A C 1
ATOM 758 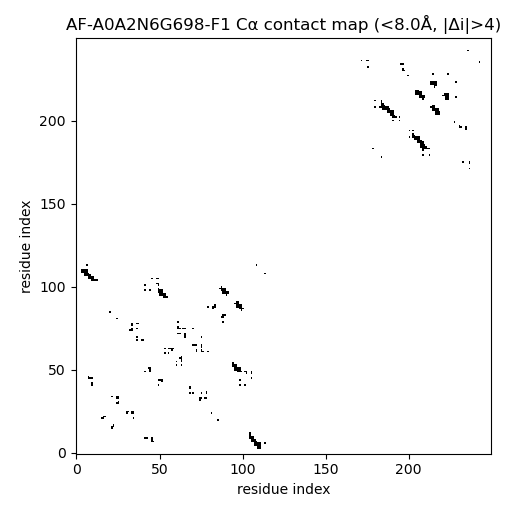O O . ASP A 1 93 ? -10.293 8.160 -7.266 1.00 89.00 93 ASP A O 1
ATOM 762 N N . GLU A 1 94 ? -11.304 10.072 -7.809 1.00 86.06 94 GLU A N 1
ATOM 763 C CA . GLU A 1 94 ? -11.610 9.654 -9.182 1.00 86.06 94 GLU A CA 1
ATOM 764 C C . GLU A 1 94 ? -10.359 9.343 -10.019 1.00 86.06 94 GLU A C 1
ATOM 766 O O . GLU A 1 94 ? -10.463 8.574 -10.974 1.00 86.06 94 GLU A O 1
ATOM 771 N N . HIS A 1 95 ? -9.194 9.898 -9.676 1.00 87.62 95 HIS A N 1
ATOM 772 C CA . HIS A 1 95 ? -7.969 9.787 -10.471 1.00 87.62 95 HIS A CA 1
ATOM 773 C C . HIS A 1 95 ? -6.827 9.088 -9.719 1.00 87.62 95 HIS A C 1
ATOM 775 O O . HIS A 1 95 ? -5.901 8.584 -10.339 1.00 87.62 95 HIS A O 1
ATOM 781 N N . ASN A 1 96 ? -6.876 8.995 -8.393 1.00 89.69 96 ASN A N 1
ATOM 782 C CA . ASN A 1 96 ? -5.764 8.507 -7.586 1.00 89.69 96 ASN A CA 1
ATOM 783 C C . ASN A 1 96 ? -6.060 7.147 -6.952 1.00 89.69 96 ASN A C 1
ATOM 785 O O . ASN A 1 96 ? -7.016 6.976 -6.186 1.00 89.69 96 ASN A O 1
ATOM 789 N N . TYR A 1 97 ? -5.165 6.189 -7.192 1.00 93.38 97 TYR A N 1
ATOM 790 C CA . TYR A 1 97 ? -5.220 4.841 -6.628 1.00 93.38 97 TYR A CA 1
ATOM 791 C C . TYR A 1 97 ? -3.989 4.568 -5.766 1.00 93.38 97 TYR A C 1
ATOM 793 O O . TYR A 1 97 ? -2.857 4.649 -6.232 1.00 93.38 97 TYR A O 1
ATOM 801 N N . ARG A 1 98 ? -4.198 4.184 -4.505 1.00 91.94 98 ARG A N 1
ATOM 802 C CA . ARG A 1 98 ? -3.127 3.832 -3.562 1.00 91.94 98 ARG A CA 1
ATOM 803 C C . ARG A 1 98 ? -2.932 2.328 -3.476 1.00 91.94 98 ARG A C 1
ATOM 805 O O . ARG A 1 98 ? -3.895 1.586 -3.293 1.00 91.94 98 ARG A O 1
ATOM 812 N N . LEU A 1 99 ? -1.681 1.879 -3.496 1.00 91.62 99 LEU A N 1
ATOM 813 C CA . LEU A 1 99 ? -1.278 0.513 -3.174 1.00 91.62 99 LEU A CA 1
ATOM 814 C C . LEU A 1 99 ? -0.921 0.390 -1.683 1.00 91.62 99 LEU A C 1
ATOM 816 O O . LEU A 1 99 ? 0.199 0.670 -1.262 1.00 91.62 99 LEU A O 1
ATOM 820 N N . ASN A 1 100 ? -1.878 -0.077 -0.879 1.00 84.44 100 ASN A N 1
ATOM 821 C CA . ASN A 1 100 ? -1.841 -0.005 0.590 1.00 84.44 100 ASN A CA 1
ATOM 822 C C . ASN A 1 100 ? -0.637 -0.698 1.250 1.00 84.44 100 ASN A C 1
ATOM 824 O O . ASN A 1 100 ? -0.183 -0.271 2.304 1.00 84.44 100 ASN A O 1
ATOM 828 N N . GLU A 1 101 ? -0.137 -1.791 0.672 1.00 77.62 101 GLU A N 1
ATOM 829 C CA . GLU A 1 101 ? 0.984 -2.550 1.253 1.00 77.62 101 GLU A CA 1
ATOM 830 C C . GLU A 1 101 ? 2.347 -2.137 0.690 1.00 77.62 101 GLU A C 1
ATOM 832 O O . GLU A 1 101 ? 3.376 -2.586 1.189 1.00 77.62 101 GLU A O 1
ATOM 837 N N . VAL A 1 102 ? 2.372 -1.292 -0.343 1.00 75.19 102 VAL A N 1
ATOM 838 C CA . VAL A 1 102 ? 3.593 -0.980 -1.096 1.00 75.19 102 VAL A CA 1
ATOM 839 C C . VAL A 1 102 ? 4.412 0.117 -0.427 1.00 75.19 102 VAL A C 1
ATOM 841 O O . VAL A 1 102 ? 5.635 0.077 -0.513 1.00 75.19 102 VAL A O 1
ATOM 844 N N . GLU A 1 103 ? 3.785 1.021 0.326 1.00 66.75 103 GLU A N 1
ATOM 845 C CA . GLU A 1 103 ? 4.475 2.092 1.061 1.00 66.75 103 GLU A CA 1
ATOM 846 C C . GLU A 1 103 ? 5.589 1.549 1.977 1.00 66.75 103 GLU A C 1
ATOM 848 O O . GLU A 1 103 ? 6.697 2.076 2.005 1.00 66.75 103 GLU A O 1
ATOM 853 N N . TYR A 1 104 ? 5.349 0.412 2.639 1.00 66.81 104 TYR A N 1
ATOM 854 C CA . TYR A 1 104 ? 6.335 -0.246 3.508 1.00 66.81 104 TYR A CA 1
ATOM 855 C C . TYR A 1 104 ? 7.412 -1.044 2.749 1.00 66.81 104 TYR A C 1
ATOM 857 O O . TYR A 1 104 ? 8.387 -1.502 3.354 1.00 66.81 104 TYR A O 1
ATOM 865 N N . LEU A 1 105 ? 7.229 -1.253 1.442 1.00 68.62 105 LEU A N 1
ATOM 866 C CA . LEU A 1 105 ? 8.142 -1.990 0.563 1.00 68.62 105 LEU A CA 1
ATOM 867 C C . LEU A 1 105 ? 9.075 -1.055 -0.218 1.00 68.62 105 LEU A C 1
ATOM 869 O O . LEU A 1 105 ? 10.116 -1.514 -0.694 1.00 68.62 105 LEU A O 1
ATOM 873 N N . ILE A 1 106 ? 8.727 0.226 -0.363 1.00 68.62 106 ILE A N 1
ATOM 874 C CA . ILE A 1 106 ? 9.537 1.208 -1.089 1.00 68.62 106 ILE A CA 1
ATOM 875 C C . ILE A 1 106 ? 10.665 1.708 -0.180 1.00 68.62 106 ILE A C 1
ATOM 877 O O . ILE A 1 106 ? 10.433 2.248 0.898 1.00 68.62 106 ILE A O 1
ATOM 881 N N . GLY A 1 107 ? 11.909 1.535 -0.626 1.00 60.69 107 GLY A N 1
ATOM 882 C CA . GLY A 1 107 ? 13.064 2.226 -0.059 1.00 60.69 107 GLY A CA 1
ATOM 883 C C . GLY A 1 107 ? 13.588 3.287 -1.021 1.00 60.69 107 GLY A C 1
ATOM 884 O O . GLY A 1 107 ? 13.459 3.146 -2.238 1.00 60.69 107 GLY A O 1
ATOM 885 N N . SER A 1 108 ? 14.201 4.336 -0.476 1.00 60.59 108 SER A N 1
ATOM 886 C CA . SER A 1 108 ? 14.851 5.389 -1.259 1.00 60.59 108 SER A CA 1
ATOM 887 C C . SER A 1 108 ? 16.227 5.730 -0.696 1.00 60.59 108 SER A C 1
ATOM 889 O O . SER A 1 108 ? 16.376 5.805 0.523 1.00 60.59 108 SER A O 1
ATOM 891 N N . GLU A 1 109 ? 17.205 6.004 -1.559 1.00 57.22 109 GLU A N 1
ATOM 892 C CA . GLU A 1 109 ? 18.488 6.617 -1.181 1.00 57.22 109 GLU A CA 1
ATOM 893 C C . GLU A 1 109 ? 18.776 7.843 -2.050 1.00 57.22 109 GLU A C 1
ATOM 895 O O . GLU A 1 109 ? 18.322 7.955 -3.193 1.00 57.22 109 GLU A O 1
ATOM 900 N N . THR A 1 110 ? 19.53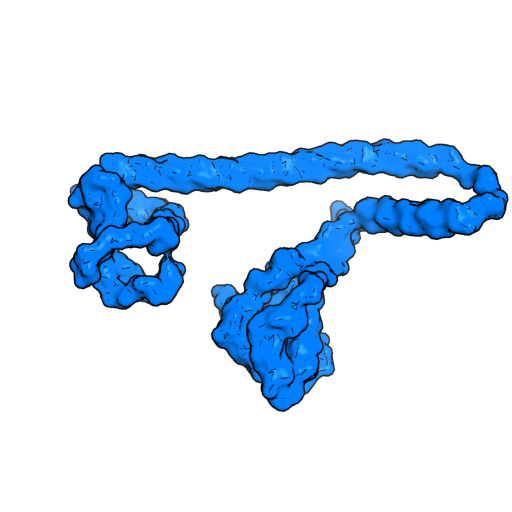0 8.787 -1.493 1.00 62.25 110 THR A N 1
ATOM 901 C CA . THR A 1 110 ? 20.041 9.956 -2.214 1.00 62.25 110 THR A CA 1
ATOM 902 C C . THR A 1 110 ? 21.228 9.575 -3.102 1.00 62.25 110 THR A C 1
ATOM 904 O O . THR A 1 110 ? 21.899 8.572 -2.867 1.00 62.25 110 THR A O 1
ATOM 907 N N . ASP A 1 111 ? 21.536 10.400 -4.106 1.00 55.06 111 ASP A N 1
ATOM 908 C CA . ASP A 1 111 ? 22.728 10.232 -4.958 1.00 55.06 111 ASP A CA 1
ATOM 909 C C . ASP A 1 111 ? 24.032 10.148 -4.148 1.00 55.06 111 ASP A C 1
ATOM 911 O O . ASP A 1 111 ? 24.898 9.329 -4.450 1.00 55.06 111 ASP A O 1
ATOM 915 N N . SER A 1 112 ? 24.154 10.905 -3.050 1.00 57.56 112 SER A N 1
ATOM 916 C CA . SER A 1 112 ? 25.291 10.786 -2.127 1.00 57.56 112 SER A CA 1
ATOM 917 C C . SER A 1 112 ? 25.337 9.418 -1.434 1.00 57.56 112 SER A C 1
ATOM 919 O O . SER A 1 112 ? 26.377 8.757 -1.466 1.00 57.56 112 SER A O 1
ATOM 921 N N . ALA A 1 113 ? 24.212 8.933 -0.900 1.00 61.59 113 ALA A N 1
ATOM 922 C CA . ALA A 1 113 ? 24.123 7.620 -0.260 1.00 61.59 113 ALA A CA 1
ATOM 923 C C . ALA A 1 113 ? 24.397 6.458 -1.236 1.00 61.59 113 ALA A C 1
ATOM 925 O O . ALA A 1 113 ? 25.105 5.510 -0.875 1.00 61.59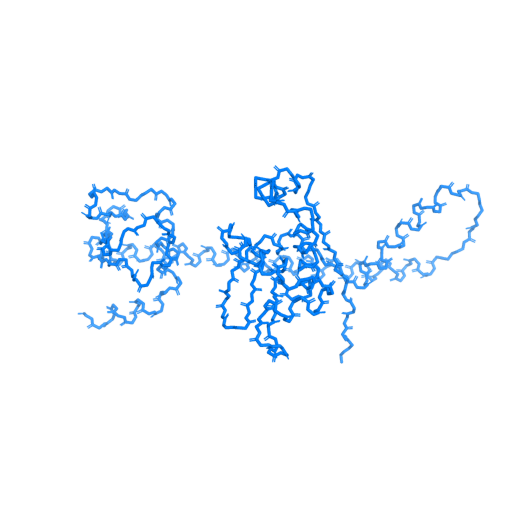 113 ALA A O 1
ATOM 926 N N . GLN A 1 114 ? 23.938 6.557 -2.490 1.00 65.94 114 GLN A N 1
ATOM 927 C CA . GLN A 1 114 ? 24.258 5.580 -3.534 1.00 65.94 114 GLN A CA 1
ATOM 928 C C . GLN A 1 114 ? 25.760 5.567 -3.851 1.00 65.94 114 GLN A C 1
ATOM 930 O O . GLN A 1 114 ? 26.361 4.488 -3.893 1.00 65.94 114 GLN A O 1
ATOM 935 N N . ARG A 1 115 ? 26.390 6.741 -4.044 1.00 66.50 115 ARG A N 1
ATOM 936 C CA . ARG A 1 115 ? 27.846 6.847 -4.280 1.00 66.50 115 ARG A CA 1
ATOM 937 C C . ARG A 1 115 ? 28.628 6.159 -3.162 1.00 66.50 115 ARG A C 1
ATOM 939 O O . ARG A 1 115 ? 29.526 5.368 -3.438 1.00 66.50 115 ARG A O 1
ATOM 946 N N . VAL A 1 116 ? 28.240 6.392 -1.910 1.00 66.56 116 VAL A N 1
ATOM 947 C CA . VAL A 1 116 ? 28.874 5.793 -0.727 1.00 66.56 116 VAL A CA 1
ATOM 948 C C . VAL A 1 116 ? 28.680 4.280 -0.684 1.00 66.56 116 VAL A C 1
ATOM 950 O O . VAL A 1 116 ? 29.634 3.547 -0.413 1.00 66.56 116 VAL A O 1
ATOM 953 N N . ARG A 1 117 ? 27.468 3.783 -0.952 1.00 72.06 117 ARG A N 1
ATOM 954 C CA . ARG A 1 117 ? 27.200 2.341 -1.030 1.00 72.06 117 ARG A CA 1
ATOM 955 C C . ARG A 1 117 ? 28.047 1.690 -2.120 1.00 72.06 117 ARG A C 1
ATOM 957 O O . ARG A 1 117 ? 28.717 0.698 -1.841 1.00 72.06 117 ARG A O 1
ATOM 964 N N . LYS A 1 118 ? 28.068 2.281 -3.317 1.00 67.69 118 LYS A N 1
ATOM 965 C CA . LYS A 1 118 ? 28.866 1.810 -4.451 1.00 67.69 118 LYS A CA 1
ATOM 966 C C . LYS A 1 118 ? 30.355 1.798 -4.111 1.00 67.69 118 LYS A C 1
ATOM 968 O O . LYS A 1 118 ? 30.990 0.770 -4.297 1.00 67.69 118 LYS A O 1
ATOM 973 N N . HIS A 1 119 ? 30.878 2.862 -3.502 1.00 71.31 119 HIS A N 1
ATOM 974 C CA . HIS A 1 119 ? 32.270 2.921 -3.054 1.00 71.31 119 HIS A CA 1
ATOM 975 C C . HIS A 1 119 ? 32.589 1.855 -1.992 1.00 71.31 119 HIS A C 1
ATOM 977 O O . HIS A 1 119 ? 33.635 1.215 -2.048 1.00 71.31 119 HIS A O 1
ATOM 983 N N . ARG A 1 120 ? 31.685 1.597 -1.035 1.00 70.81 120 ARG A N 1
ATOM 984 C CA . ARG A 1 120 ? 31.857 0.518 -0.041 1.00 70.81 120 ARG A CA 1
ATOM 985 C C . ARG A 1 120 ? 31.853 -0.862 -0.690 1.00 70.81 120 ARG A C 1
ATOM 987 O O . ARG A 1 120 ? 32.652 -1.706 -0.288 1.00 70.81 120 ARG A O 1
ATOM 994 N N . ASP A 1 121 ? 30.974 -1.094 -1.657 1.00 65.50 121 ASP A N 1
ATOM 995 C CA . ASP A 1 121 ? 30.891 -2.361 -2.382 1.00 65.50 121 ASP A CA 1
ATOM 996 C C . ASP A 1 121 ? 32.116 -2.557 -3.296 1.00 65.50 121 ASP A C 1
ATOM 998 O O . ASP A 1 121 ? 32.700 -3.640 -3.304 1.00 65.50 121 ASP A O 1
ATOM 1002 N N . GLU A 1 122 ? 32.598 -1.500 -3.954 1.00 64.31 122 GLU A N 1
ATOM 1003 C CA . GLU A 1 122 ? 33.849 -1.487 -4.725 1.00 64.31 122 GLU A CA 1
ATOM 1004 C C . GLU A 1 122 ? 35.071 -1.711 -3.827 1.00 64.31 122 GLU A C 1
ATOM 1006 O O . GLU A 1 122 ? 35.906 -2.559 -4.131 1.00 64.31 122 GLU A O 1
ATOM 1011 N N . LYS A 1 123 ? 35.157 -1.046 -2.669 1.00 62.22 123 LYS A N 1
ATOM 1012 C CA . LYS A 1 123 ? 36.241 -1.239 -1.691 1.00 62.22 123 LYS A CA 1
ATOM 1013 C C . LYS A 1 123 ? 36.218 -2.656 -1.115 1.00 62.22 123 LYS A C 1
ATOM 1015 O O . LYS A 1 123 ? 37.276 -3.263 -0.971 1.00 62.22 123 LYS A O 1
ATOM 1020 N N . ARG A 1 124 ? 35.035 -3.222 -0.838 1.00 58.50 124 ARG A N 1
ATOM 1021 C CA . ARG A 1 124 ? 34.870 -4.632 -0.431 1.00 58.50 124 ARG A CA 1
ATOM 1022 C C . ARG A 1 124 ? 35.291 -5.602 -1.536 1.00 58.50 124 ARG A C 1
ATOM 1024 O O . ARG A 1 124 ? 35.960 -6.582 -1.224 1.00 58.50 124 ARG A O 1
ATOM 1031 N N . ALA A 1 125 ? 34.967 -5.317 -2.797 1.00 57.16 125 ALA A N 1
ATOM 1032 C CA . ALA A 1 125 ? 35.414 -6.109 -3.944 1.00 57.16 125 ALA A CA 1
ATOM 1033 C C . ALA A 1 125 ? 36.937 -6.000 -4.176 1.00 57.16 125 ALA A C 1
ATOM 1035 O O . ALA A 1 125 ? 37.589 -7.001 -4.467 1.00 57.16 125 ALA A O 1
ATOM 1036 N N . LEU A 1 126 ? 37.531 -4.818 -3.969 1.00 52.69 126 LEU A N 1
ATOM 1037 C CA . LEU A 1 126 ? 38.976 -4.565 -4.067 1.00 52.69 126 LEU A CA 1
ATOM 1038 C C . LEU A 1 126 ? 39.774 -5.221 -2.931 1.00 52.69 126 LEU A C 1
ATOM 1040 O O . LEU A 1 126 ? 40.908 -5.641 -3.146 1.00 52.69 126 LEU A O 1
ATOM 1044 N N . GLN A 1 127 ? 39.193 -5.390 -1.737 1.00 48.19 127 GLN A N 1
ATOM 1045 C CA . GLN A 1 127 ? 39.843 -6.131 -0.644 1.00 48.19 127 GLN A CA 1
ATOM 1046 C C . GLN A 1 127 ? 39.979 -7.638 -0.929 1.00 48.19 127 GLN A C 1
ATOM 1048 O O . GLN A 1 127 ? 40.817 -8.289 -0.305 1.00 48.19 127 GLN A O 1
ATOM 1053 N N . CYS A 1 128 ? 39.224 -8.189 -1.887 1.00 45.81 128 CYS A N 1
ATOM 1054 C CA . CYS A 1 128 ? 39.443 -9.547 -2.395 1.00 45.81 128 CYS A CA 1
ATOM 1055 C C . CYS A 1 128 ? 40.611 -9.632 -3.394 1.00 45.81 128 CYS A C 1
ATOM 1057 O O . CYS A 1 128 ? 41.180 -10.706 -3.558 1.00 45.81 128 CYS A O 1
ATOM 1059 N N . ASN A 1 129 ? 41.028 -8.510 -3.988 1.00 48.25 129 ASN A N 1
ATOM 1060 C CA . ASN A 1 129 ? 42.156 -8.418 -4.920 1.00 48.25 129 ASN A CA 1
ATOM 1061 C C . ASN A 1 129 ? 43.374 -7.749 -4.268 1.00 48.25 129 ASN A C 1
ATOM 1063 O O . ASN A 1 129 ? 44.073 -6.969 -4.907 1.00 48.25 129 ASN A O 1
ATOM 1067 N N . LYS A 1 130 ? 43.632 -8.027 -2.982 1.00 43.25 130 LYS A N 1
ATOM 1068 C CA . LYS A 1 130 ? 44.711 -7.403 -2.198 1.00 43.25 130 LYS A CA 1
ATOM 1069 C C . LYS A 1 130 ? 46.108 -7.911 -2.580 1.00 43.25 130 LYS A C 1
ATOM 1071 O O . LYS A 1 130 ? 46.850 -8.401 -1.737 1.00 43.25 130 LYS A O 1
ATOM 1076 N N . TYR A 1 131 ? 46.475 -7.736 -3.839 1.00 44.22 131 TYR A N 1
ATOM 1077 C CA . TYR A 1 131 ? 47.847 -7.488 -4.239 1.00 44.22 131 TYR A CA 1
ATOM 1078 C C . TYR A 1 131 ? 47.842 -6.308 -5.215 1.00 44.22 131 TYR A C 1
ATOM 1080 O O . TYR A 1 131 ? 47.321 -6.409 -6.316 1.00 44.22 131 TYR A O 1
ATOM 1088 N N . GLU A 1 132 ? 48.455 -5.217 -4.745 1.00 49.97 132 GLU A N 1
ATOM 1089 C CA . GLU A 1 132 ? 48.889 -4.027 -5.492 1.00 49.97 132 GLU A CA 1
ATOM 1090 C C . GLU A 1 132 ? 47.824 -2.949 -5.797 1.00 49.97 132 GLU A C 1
ATOM 1092 O O . GLU A 1 132 ? 46.995 -3.075 -6.688 1.00 49.97 132 GLU A O 1
ATOM 1097 N N . ILE A 1 133 ? 47.884 -1.821 -5.074 1.00 41.09 133 ILE A N 1
ATOM 1098 C CA . ILE A 1 133 ? 48.473 -0.528 -5.505 1.00 41.09 133 ILE A CA 1
ATOM 1099 C C . ILE A 1 133 ? 48.034 0.557 -4.492 1.00 41.09 133 ILE A C 1
ATOM 1101 O O . ILE A 1 133 ? 46.851 0.747 -4.226 1.00 41.09 133 ILE A O 1
ATOM 1105 N N . ASN A 1 134 ? 49.008 1.269 -3.916 1.00 51.94 134 ASN A N 1
ATOM 1106 C CA . ASN A 1 134 ? 48.809 2.523 -3.179 1.00 51.94 134 ASN A CA 1
ATOM 1107 C C . ASN A 1 134 ? 48.443 3.648 -4.161 1.00 51.94 134 ASN A C 1
ATOM 1109 O O . ASN A 1 134 ? 49.225 3.856 -5.084 1.00 51.94 134 ASN A O 1
ATOM 1113 N N . SER A 1 135 ? 47.359 4.402 -3.918 1.00 48.97 135 SER A N 1
ATOM 1114 C CA . SER A 1 135 ? 47.248 5.868 -4.133 1.00 48.97 135 SER A CA 1
ATOM 1115 C C . SER A 1 135 ? 45.777 6.335 -4.119 1.00 48.97 135 SER A C 1
ATOM 1117 O O . SER A 1 135 ? 44.989 5.837 -4.918 1.00 48.97 135 SER A O 1
ATOM 1119 N N . ASN A 1 136 ? 45.435 7.255 -3.196 1.00 43.69 136 ASN A N 1
ATOM 1120 C CA . ASN A 1 136 ? 44.535 8.428 -3.341 1.00 43.69 136 ASN A CA 1
ATOM 1121 C C . ASN A 1 136 ? 43.973 8.871 -1.971 1.00 43.69 136 ASN A C 1
ATOM 1123 O O . ASN A 1 136 ? 42.811 8.634 -1.664 1.00 43.69 136 ASN A O 1
ATOM 1127 N N . THR A 1 137 ? 44.800 9.508 -1.138 1.00 51.59 137 THR A N 1
ATOM 1128 C CA . THR A 1 137 ? 44.415 9.978 0.209 1.00 51.59 137 THR A CA 1
ATOM 1129 C C . THR A 1 137 ? 43.487 11.203 0.189 1.00 51.59 137 THR A C 1
ATOM 1131 O O . THR A 1 137 ? 42.628 11.316 1.051 1.00 51.59 137 THR A O 1
ATOM 1134 N N . ASP A 1 138 ? 43.591 12.075 -0.819 1.00 46.25 138 ASP A N 1
ATOM 1135 C CA . ASP A 1 138 ? 42.869 13.362 -0.827 1.00 46.25 138 ASP A CA 1
ATOM 1136 C C . ASP A 1 138 ? 41.367 13.223 -1.160 1.00 46.25 138 ASP A C 1
ATOM 1138 O O . ASP A 1 138 ? 40.541 13.974 -0.653 1.00 46.25 138 ASP A O 1
ATOM 1142 N N . ILE A 1 139 ? 40.991 12.226 -1.973 1.00 50.50 139 ILE A N 1
ATOM 1143 C CA . ILE A 1 139 ? 39.582 11.935 -2.311 1.00 50.50 139 ILE A CA 1
ATOM 1144 C C . ILE A 1 139 ? 38.861 11.292 -1.117 1.00 50.50 139 ILE A C 1
ATOM 1146 O O . ILE A 1 139 ? 37.668 11.518 -0.912 1.00 50.50 139 ILE A O 1
ATOM 1150 N N . ASP A 1 140 ? 39.581 10.490 -0.329 1.00 49.56 140 ASP A N 1
ATOM 1151 C CA . ASP A 1 140 ? 39.034 9.818 0.850 1.00 49.56 140 ASP A CA 1
ATOM 1152 C C . ASP A 1 140 ? 38.683 10.834 1.963 1.00 49.56 140 ASP A C 1
ATOM 1154 O O . ASP A 1 140 ? 37.637 10.689 2.593 1.00 49.56 140 ASP A O 1
ATOM 1158 N N . GLU A 1 141 ? 39.481 11.894 2.159 1.00 49.31 141 GLU A N 1
ATOM 1159 C CA . GLU A 1 141 ? 39.227 12.932 3.179 1.00 49.31 141 GLU A CA 1
ATOM 1160 C C . GLU A 1 141 ? 38.033 13.848 2.834 1.00 49.31 141 GLU A C 1
ATOM 1162 O O . GLU A 1 141 ? 37.204 14.138 3.700 1.00 49.31 141 GLU A O 1
ATOM 1167 N N . GLU A 1 142 ? 37.879 14.263 1.571 1.00 50.62 142 GLU A N 1
ATOM 1168 C CA . GLU A 1 142 ? 36.722 15.062 1.118 1.00 50.62 142 GLU A CA 1
ATOM 1169 C C . GLU A 1 142 ? 35.403 14.273 1.228 1.00 50.62 142 GLU A C 1
ATOM 1171 O O . GLU A 1 142 ? 34.379 14.807 1.666 1.00 50.62 142 GLU A O 1
ATOM 1176 N N . LEU A 1 143 ? 35.440 12.973 0.909 1.00 52.22 143 LEU A N 1
ATOM 1177 C CA . LEU A 1 143 ? 34.311 12.056 1.091 1.00 52.22 143 LEU A CA 1
ATOM 1178 C C . LEU A 1 143 ? 33.962 11.848 2.569 1.00 52.22 143 LEU A C 1
ATOM 1180 O O . LEU A 1 143 ? 32.780 11.751 2.900 1.00 52.22 143 LEU A O 1
ATOM 1184 N N . GLU A 1 144 ? 34.951 11.767 3.462 1.00 53.16 144 GLU A N 1
ATOM 1185 C CA . GLU A 1 144 ? 34.716 11.649 4.908 1.00 53.16 144 GLU A CA 1
ATOM 1186 C C . GLU A 1 144 ? 34.024 12.891 5.490 1.00 53.16 144 GLU A C 1
ATOM 1188 O O . GLU A 1 144 ? 33.120 12.750 6.317 1.00 53.16 144 GLU A O 1
ATOM 1193 N N . ILE A 1 145 ? 34.367 14.090 5.008 1.00 51.66 145 ILE A N 1
ATOM 1194 C CA . ILE A 1 145 ? 33.725 15.344 5.432 1.00 51.66 145 ILE A CA 1
ATOM 1195 C C . ILE A 1 145 ? 32.281 15.437 4.908 1.00 51.66 145 ILE A C 1
ATOM 1197 O O . ILE A 1 145 ? 31.380 15.768 5.684 1.00 51.66 145 ILE A O 1
ATOM 1201 N N . GLU A 1 146 ? 32.021 15.091 3.637 1.00 51.09 146 GLU A N 1
ATOM 1202 C CA . GLU A 1 146 ? 30.646 15.015 3.096 1.00 51.09 146 GLU A CA 1
ATOM 1203 C C . GLU A 1 146 ? 29.782 14.003 3.883 1.00 51.09 146 GLU A C 1
ATOM 1205 O O . GLU A 1 146 ? 28.625 14.277 4.209 1.00 51.09 146 GLU A O 1
ATOM 1210 N N . LEU A 1 147 ? 30.358 12.854 4.259 1.00 51.31 147 LEU A N 1
ATOM 1211 C CA . LEU A 1 147 ? 29.697 11.792 5.031 1.00 51.31 147 LEU A CA 1
ATOM 1212 C C . LEU A 1 147 ? 29.287 12.196 6.454 1.00 51.31 147 LEU A C 1
ATOM 1214 O O . LEU A 1 147 ? 28.326 11.635 6.999 1.00 51.31 147 LEU A O 1
ATOM 1218 N N . ASP A 1 148 ? 30.029 13.101 7.088 1.00 52.09 148 ASP A N 1
ATOM 1219 C CA . ASP A 1 148 ? 29.736 13.566 8.445 1.00 52.09 148 ASP A CA 1
ATOM 1220 C C . ASP A 1 148 ? 28.645 14.638 8.469 1.00 52.09 148 ASP A C 1
ATOM 1222 O O . ASP A 1 148 ? 27.793 14.612 9.362 1.00 52.09 148 ASP A O 1
ATOM 1226 N N . VAL A 1 149 ? 28.602 15.514 7.462 1.00 53.09 149 VAL A N 1
ATOM 1227 C CA . VAL A 1 149 ? 27.533 16.515 7.314 1.00 53.09 149 VAL A CA 1
ATOM 1228 C C . VAL A 1 149 ? 26.199 15.839 6.971 1.00 53.09 149 VAL A C 1
ATOM 1230 O O . VAL A 1 149 ? 25.186 16.111 7.619 1.00 53.09 149 VAL A O 1
ATOM 1233 N N . ASP A 1 150 ? 26.194 14.883 6.036 1.00 51.56 150 ASP A N 1
ATOM 1234 C CA . ASP A 1 150 ? 24.970 14.184 5.615 1.00 51.56 150 ASP A CA 1
ATOM 1235 C C . ASP A 1 150 ? 24.377 13.303 6.736 1.00 51.56 150 ASP A C 1
ATOM 1237 O O . ASP A 1 150 ? 23.156 13.263 6.919 1.00 51.56 150 ASP A O 1
ATOM 1241 N N . ARG A 1 151 ? 25.221 12.649 7.557 1.00 51.66 151 ARG A N 1
ATOM 1242 C CA . ARG A 1 151 ? 24.756 11.902 8.745 1.00 51.66 151 ARG A CA 1
ATOM 1243 C C . ARG A 1 151 ? 24.074 12.799 9.771 1.00 51.66 151 ARG A C 1
ATOM 1245 O O . ARG A 1 151 ? 23.108 12.365 10.397 1.00 51.66 151 ARG A O 1
ATOM 1252 N N . GLN A 1 152 ? 24.565 14.022 9.968 1.00 50.72 152 GLN A N 1
ATOM 1253 C CA . GLN A 1 152 ? 23.945 14.961 10.904 1.00 50.72 152 GLN A CA 1
ATOM 1254 C C . GLN A 1 152 ? 22.551 15.380 10.422 1.00 50.72 152 GLN A C 1
ATOM 1256 O O . GLN A 1 152 ? 21.611 15.341 11.215 1.00 50.72 152 GLN A O 1
ATOM 1261 N N . ILE A 1 153 ? 22.389 15.639 9.121 1.00 55.31 153 ILE A N 1
ATOM 1262 C CA . ILE A 1 153 ? 21.098 15.999 8.511 1.00 55.31 153 ILE A CA 1
ATOM 1263 C C . ILE A 1 153 ? 20.085 14.845 8.599 1.00 55.31 153 ILE A C 1
ATOM 1265 O O . ILE A 1 153 ? 18.911 15.062 8.903 1.00 55.31 153 ILE A O 1
ATOM 1269 N N . GLU A 1 154 ? 20.504 13.598 8.360 1.00 51.34 154 GLU A N 1
ATOM 1270 C CA . GLU A 1 154 ? 19.611 12.432 8.466 1.00 51.34 154 GLU A CA 1
ATOM 1271 C C . GLU A 1 154 ? 19.165 12.177 9.917 1.00 51.34 154 GLU A C 1
ATOM 1273 O O . GLU A 1 154 ? 17.992 11.891 10.173 1.00 51.34 154 GLU A O 1
ATOM 1278 N N . ILE A 1 155 ? 20.077 12.340 10.881 1.00 57.28 155 ILE A N 1
ATOM 1279 C CA . ILE A 1 155 ? 19.762 12.247 12.313 1.00 57.28 155 ILE A CA 1
ATOM 1280 C C . ILE A 1 155 ? 18.792 13.358 12.731 1.00 57.28 155 ILE A C 1
ATOM 1282 O O . ILE A 1 155 ? 17.865 13.088 13.493 1.00 57.28 155 ILE A O 1
ATOM 1286 N N . GLU A 1 156 ? 18.976 14.588 12.249 1.00 55.19 156 GLU A N 1
ATOM 1287 C CA . GLU A 1 156 ? 18.069 15.707 12.530 1.00 55.19 156 GLU A CA 1
ATOM 1288 C C . GLU A 1 156 ? 16.677 15.478 11.935 1.00 55.19 156 GLU A C 1
ATOM 1290 O O . GLU A 1 156 ? 15.688 15.588 12.655 1.00 55.19 156 GLU A O 1
ATOM 1295 N N . ASN A 1 157 ? 16.585 15.039 10.678 1.00 50.88 157 ASN A N 1
ATOM 1296 C CA . ASN A 1 157 ? 15.303 14.740 10.034 1.00 50.88 157 ASN A CA 1
ATOM 1297 C C . ASN A 1 157 ? 14.547 13.591 10.719 1.00 50.88 157 ASN A C 1
ATOM 1299 O O . ASN A 1 157 ? 13.325 13.655 10.873 1.00 50.88 157 ASN A O 1
ATOM 1303 N N . ASN A 1 158 ? 15.253 12.538 11.146 1.00 51.00 158 ASN A N 1
ATOM 1304 C CA . ASN A 1 158 ? 14.635 11.442 11.895 1.00 51.00 158 ASN A CA 1
ATOM 1305 C C . ASN A 1 158 ? 14.171 11.905 13.280 1.00 51.00 158 ASN A C 1
ATOM 1307 O O . ASN A 1 158 ? 13.043 11.601 13.663 1.00 51.00 158 ASN A O 1
ATOM 1311 N N . LYS A 1 159 ? 14.970 12.721 13.982 1.00 60.72 159 LYS A N 1
ATOM 1312 C CA . LYS A 1 159 ? 14.552 13.344 15.247 1.00 60.72 159 LYS A CA 1
ATOM 1313 C C . LYS A 1 159 ? 13.327 14.236 15.069 1.00 60.72 159 LYS A C 1
ATOM 1315 O O . LYS A 1 159 ? 12.437 14.188 15.906 1.00 60.72 159 LYS A O 1
ATOM 1320 N N . GLU A 1 160 ? 13.245 15.021 13.995 1.00 59.41 160 GLU A N 1
ATOM 1321 C CA . GLU A 1 160 ? 12.073 15.857 13.712 1.00 59.41 160 GLU A CA 1
ATOM 1322 C C . GLU A 1 160 ? 10.815 15.030 13.423 1.00 59.41 160 GLU A C 1
ATOM 1324 O O . GLU A 1 160 ? 9.730 15.385 13.891 1.00 59.41 160 GLU A O 1
ATOM 1329 N N . LYS A 1 161 ? 10.936 13.925 12.674 1.00 60.34 161 LYS A N 1
ATOM 1330 C CA . LYS A 1 161 ? 9.821 12.994 12.433 1.00 60.34 161 LYS A CA 1
ATOM 1331 C C . LYS A 1 161 ? 9.352 12.339 13.729 1.00 60.34 161 LYS A C 1
ATOM 1333 O O . LYS A 1 161 ? 8.156 12.359 14.012 1.00 60.34 161 LYS A O 1
ATOM 1338 N N . GLU A 1 162 ? 10.283 11.840 14.540 1.00 62.53 162 GLU A N 1
ATOM 1339 C CA . GLU A 1 162 ? 9.986 11.274 15.859 1.00 62.53 162 GLU A CA 1
ATOM 1340 C C . GLU A 1 162 ? 9.305 12.307 16.771 1.00 62.53 162 GLU A C 1
ATOM 1342 O O . GLU A 1 162 ? 8.298 11.988 17.405 1.00 62.53 162 GLU A O 1
ATOM 1347 N N . LEU A 1 163 ? 9.775 13.564 16.770 1.00 63.88 163 LEU A N 1
ATOM 1348 C CA . LEU A 1 163 ? 9.161 14.653 17.536 1.00 63.88 163 LEU A CA 1
ATOM 1349 C C . LEU A 1 163 ? 7.731 14.951 17.069 1.00 63.88 163 LEU A C 1
ATOM 1351 O O . LEU A 1 163 ? 6.844 15.147 17.896 1.00 63.88 163 LEU A O 1
ATOM 1355 N N . LYS A 1 164 ? 7.491 14.991 15.751 1.00 67.12 164 LYS A N 1
ATOM 1356 C CA . LYS A 1 164 ? 6.155 15.229 15.177 1.00 67.12 164 LYS A CA 1
ATOM 1357 C C . LYS A 1 164 ? 5.188 14.101 15.525 1.00 67.12 164 LYS A C 1
ATOM 1359 O O . LYS A 1 164 ? 4.054 14.375 15.912 1.00 67.12 164 LYS A O 1
ATOM 1364 N N . GLU A 1 165 ? 5.628 12.848 15.451 1.00 67.44 165 GLU A N 1
ATOM 1365 C CA . GLU A 1 165 ? 4.813 11.705 15.874 1.00 67.44 165 GLU A CA 1
ATOM 1366 C C . GLU A 1 165 ? 4.535 11.705 17.381 1.00 67.44 165 GLU A C 1
ATOM 1368 O O . GLU A 1 165 ? 3.430 11.367 17.813 1.00 67.44 165 GLU A O 1
ATOM 1373 N N . GLU A 1 166 ? 5.527 12.061 18.202 1.00 69.94 166 GLU A N 1
ATOM 1374 C CA . GLU A 1 166 ? 5.353 12.176 19.649 1.00 69.94 166 GLU A CA 1
ATOM 1375 C C . GLU A 1 166 ? 4.384 13.310 20.007 1.00 69.94 166 GLU A C 1
ATOM 1377 O O . GLU A 1 166 ? 3.508 13.116 20.852 1.00 69.94 166 GLU A O 1
ATOM 1382 N N . ASN A 1 167 ? 4.483 14.453 19.325 1.00 72.44 167 ASN A N 1
ATOM 1383 C CA . ASN A 1 167 ? 3.573 15.583 19.496 1.00 72.44 167 ASN A CA 1
ATOM 1384 C C . ASN A 1 167 ? 2.142 15.221 19.075 1.00 72.44 167 ASN A C 1
ATOM 1386 O O . ASN A 1 167 ? 1.229 15.407 19.874 1.00 72.44 167 ASN A O 1
ATOM 1390 N N . ASN A 1 168 ? 1.943 14.590 17.912 1.00 74.94 168 ASN A N 1
ATOM 1391 C CA . ASN A 1 168 ? 0.617 14.117 17.488 1.00 74.94 168 ASN A CA 1
ATOM 1392 C C . ASN A 1 168 ? 0.019 13.108 18.482 1.00 74.94 168 ASN A C 1
ATOM 1394 O O . ASN A 1 168 ? -1.172 13.161 18.794 1.00 74.94 168 ASN A O 1
ATOM 1398 N N . ARG A 1 169 ? 0.838 12.195 19.028 1.00 77.44 169 ARG A N 1
ATOM 1399 C CA . ARG A 1 169 ? 0.384 11.254 20.066 1.00 77.44 169 ARG A CA 1
ATOM 1400 C C . ARG A 1 169 ? -0.031 11.971 21.350 1.00 77.44 169 ARG A C 1
ATOM 1402 O O . ARG A 1 169 ? -1.034 11.575 21.944 1.00 77.44 169 ARG A O 1
ATOM 1409 N N . LYS A 1 170 ? 0.719 12.991 21.778 1.00 84.44 170 LYS A N 1
ATOM 1410 C CA . LYS A 1 170 ? 0.368 13.817 22.944 1.00 84.44 170 LYS A CA 1
ATOM 1411 C C . LYS A 1 170 ? -0.935 14.569 22.708 1.00 84.44 170 LYS A C 1
ATOM 1413 O O . LYS A 1 170 ? -1.849 14.412 23.507 1.00 84.44 170 LYS A O 1
ATOM 1418 N N . GLU A 1 171 ? -1.071 15.254 21.575 1.00 85.62 171 GLU A N 1
ATOM 1419 C CA . GLU A 1 171 ? -2.293 15.983 21.216 1.00 85.62 171 GLU A CA 1
ATOM 1420 C C . GLU A 1 171 ? -3.530 15.080 21.175 1.00 85.62 171 GLU A C 1
ATOM 1422 O O . GLU A 1 171 ? -4.583 15.445 21.699 1.00 85.62 171 GLU A O 1
ATOM 1427 N N . PHE A 1 172 ? -3.409 13.875 20.609 1.00 86.25 172 PHE A N 1
ATOM 1428 C CA . PHE A 1 172 ? -4.488 12.888 20.621 1.00 86.25 172 PHE A CA 1
ATOM 1429 C C . PHE A 1 172 ? -4.904 12.508 22.050 1.00 86.25 172 PHE A C 1
ATOM 1431 O O . PHE A 1 172 ? -6.094 12.407 22.364 1.00 86.25 172 PHE A O 1
ATOM 1438 N N . PHE A 1 173 ? -3.925 12.280 22.929 1.00 84.69 173 PHE A N 1
ATOM 1439 C CA . PHE A 1 173 ? -4.185 11.883 24.310 1.00 84.69 173 PHE A CA 1
ATOM 1440 C C . PHE A 1 173 ? -4.771 13.028 25.139 1.00 84.69 173 PHE A C 1
ATOM 1442 O O . PHE A 1 173 ? -5.702 12.800 25.916 1.00 84.69 173 PHE A O 1
ATOM 1449 N N . ASP A 1 174 ? -4.280 14.246 24.932 1.00 86.94 174 ASP A N 1
ATOM 1450 C CA . ASP A 1 174 ? -4.778 15.458 25.575 1.00 86.94 174 ASP A CA 1
ATOM 1451 C C . ASP A 1 174 ? -6.219 15.741 25.149 1.00 86.94 174 ASP A C 1
ATOM 1453 O O . ASP A 1 174 ? -7.090 15.854 26.016 1.00 86.94 174 ASP A O 1
ATOM 1457 N N . PHE A 1 175 ? -6.508 15.699 23.840 1.00 88.00 175 PHE A N 1
ATOM 1458 C CA . PHE A 1 175 ? -7.871 15.803 23.311 1.00 88.00 175 PHE A CA 1
ATOM 1459 C C . PHE A 1 175 ? -8.797 14.773 23.953 1.00 88.00 175 PHE A C 1
ATOM 1461 O O . PHE A 1 175 ? -9.861 15.118 24.465 1.00 88.00 175 PHE A O 1
ATOM 1468 N N . LYS A 1 176 ? -8.395 13.498 23.968 1.00 87.38 176 LYS A N 1
ATOM 1469 C CA . LYS A 1 176 ? -9.206 12.426 24.550 1.00 87.38 176 LYS A CA 1
ATOM 1470 C C . LYS A 1 176 ? -9.503 12.683 26.029 1.00 87.38 176 LYS A C 1
ATOM 1472 O O . LYS A 1 176 ? -10.645 12.525 26.460 1.00 87.38 176 LYS A O 1
ATOM 1477 N N . ASN A 1 177 ? -8.495 13.063 26.812 1.00 86.38 177 ASN A N 1
ATOM 1478 C CA . ASN A 1 177 ? -8.650 13.311 28.246 1.00 86.38 177 ASN A CA 1
ATOM 1479 C C . ASN A 1 177 ? -9.544 14.527 28.520 1.00 86.38 177 ASN A C 1
ATOM 1481 O O . ASN A 1 177 ? -10.420 14.466 29.389 1.00 86.38 177 ASN A O 1
ATOM 1485 N N . GLU A 1 178 ? -9.360 15.609 27.766 1.00 86.69 178 GLU A N 1
ATOM 1486 C CA . GLU A 1 178 ? -10.177 16.815 27.871 1.00 86.69 178 GLU A CA 1
ATOM 1487 C C . GLU A 1 178 ? -11.631 16.545 27.466 1.00 86.69 178 GLU A C 1
ATOM 1489 O O . GLU A 1 178 ? -12.557 16.878 28.209 1.00 86.69 178 GLU A O 1
ATOM 1494 N N . PHE A 1 179 ? -11.840 15.842 26.353 1.00 86.31 179 PHE A N 1
ATOM 1495 C CA . PHE A 1 179 ? -13.166 15.476 25.869 1.00 86.31 179 PHE A CA 1
ATOM 1496 C C . PHE A 1 179 ? -13.916 14.604 26.880 1.00 86.31 179 PHE A C 1
ATOM 1498 O O . PHE A 1 179 ? -15.096 14.839 27.161 1.00 86.31 179 PHE A O 1
ATOM 1505 N N . ILE A 1 180 ? -13.228 13.620 27.476 1.00 87.12 180 ILE A N 1
ATOM 1506 C CA . ILE A 1 180 ? 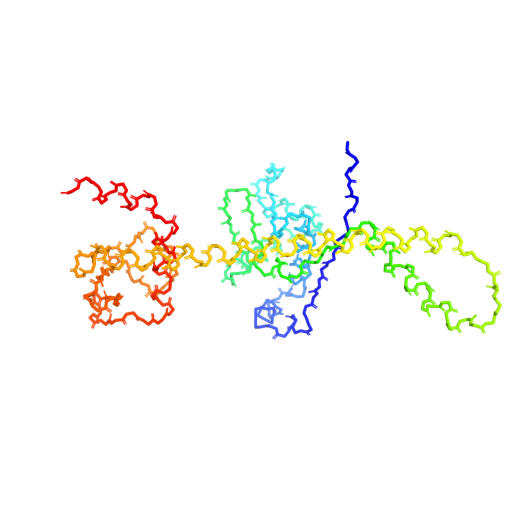-13.807 12.796 28.542 1.00 87.12 180 ILE A CA 1
ATOM 1507 C C . ILE A 1 180 ? -14.213 13.672 29.725 1.00 87.12 180 ILE A C 1
ATOM 1509 O O . ILE A 1 180 ? -15.326 13.533 30.226 1.00 87.12 180 ILE A O 1
ATOM 1513 N N . LYS A 1 181 ? -13.350 14.598 30.153 1.00 85.50 181 LYS A N 1
ATOM 1514 C CA . LYS A 1 181 ? -13.615 15.489 31.289 1.00 85.50 181 LYS A CA 1
ATOM 1515 C C . LYS A 1 181 ? -14.824 16.399 31.053 1.00 85.50 181 LYS A C 1
ATOM 1517 O O . LYS A 1 181 ? -15.630 16.576 31.965 1.00 85.50 181 LYS A O 1
ATOM 1522 N N . LEU A 1 182 ? -14.959 16.963 29.854 1.00 83.62 182 LEU A N 1
ATOM 1523 C CA . LEU A 1 182 ? -16.023 17.916 29.522 1.00 83.62 182 LEU A CA 1
ATOM 1524 C C . LEU A 1 182 ? -17.377 17.241 29.280 1.00 83.62 182 LEU A C 1
ATOM 1526 O O . LEU A 1 182 ? -18.417 17.782 29.667 1.00 83.62 182 LEU A O 1
ATOM 1530 N N . HIS A 1 183 ? -17.380 16.053 28.668 1.00 81.50 183 HIS A N 1
ATOM 1531 C CA . HIS A 1 183 ? -18.609 15.428 28.174 1.00 81.50 183 HIS A CA 1
ATOM 1532 C C . HIS A 1 183 ? -18.963 14.090 28.838 1.00 81.50 183 HIS A C 1
ATOM 1534 O O . HIS A 1 183 ? -19.880 13.396 28.380 1.00 81.50 183 HIS A O 1
ATOM 1540 N N . SER A 1 184 ? -18.285 13.743 29.936 1.00 81.25 184 SER A N 1
ATOM 1541 C CA . SER A 1 184 ? -18.565 12.551 30.742 1.00 81.25 184 SER A CA 1
ATOM 1542 C C . SER A 1 184 ? -20.053 12.427 31.086 1.00 81.25 184 SER A C 1
ATOM 1544 O O . SER A 1 184 ? -20.671 13.378 31.569 1.00 81.25 184 SER A O 1
ATOM 1546 N N . GLY A 1 185 ? -20.659 11.275 30.784 1.00 75.44 185 GLY A N 1
ATOM 1547 C CA . GLY A 1 185 ? -22.079 10.990 31.042 1.00 75.44 185 GLY A CA 1
ATOM 1548 C C . GLY A 1 185 ? -23.083 11.722 30.137 1.00 75.44 185 GLY A C 1
ATOM 1549 O O . GLY A 1 185 ? -24.247 11.321 30.073 1.00 75.44 185 GLY A O 1
ATOM 1550 N N . LYS A 1 186 ? -22.650 12.754 29.401 1.00 80.00 186 LYS A N 1
ATOM 1551 C CA . LYS A 1 186 ? -23.508 13.632 28.586 1.00 80.00 186 LYS A CA 1
ATOM 1552 C C . LYS A 1 186 ? -23.385 13.371 27.086 1.00 80.00 186 LYS A C 1
ATOM 1554 O O . LYS A 1 186 ? -24.338 13.615 26.349 1.00 80.00 186 LYS A O 1
ATOM 1559 N N . PHE A 1 187 ? -22.242 12.866 26.624 1.00 83.69 187 PHE A N 1
ATOM 1560 C CA . PHE A 1 187 ? -22.013 12.633 25.201 1.00 83.69 187 PHE A CA 1
ATOM 1561 C C . PHE A 1 187 ? -22.742 11.386 24.696 1.00 83.69 187 PHE A C 1
ATOM 1563 O O . PHE A 1 187 ? -22.536 10.274 25.194 1.00 83.69 187 PHE A O 1
ATOM 1570 N N . LYS A 1 188 ? -23.559 11.573 23.659 1.00 84.44 188 LYS A N 1
ATOM 1571 C CA . LYS A 1 188 ? -24.140 10.504 22.846 1.00 84.44 188 LYS A CA 1
ATOM 1572 C C . LYS A 1 188 ? -23.969 10.855 21.379 1.00 84.44 188 LYS A C 1
ATOM 1574 O O . LYS A 1 188 ? -24.304 11.963 20.972 1.00 84.44 188 LYS A O 1
ATOM 1579 N N . PHE A 1 189 ? -23.501 9.897 20.597 1.00 84.00 189 PHE A N 1
ATOM 1580 C CA . PHE A 1 189 ? -23.249 10.071 19.176 1.00 84.00 189 PHE A CA 1
ATOM 1581 C C . PHE A 1 189 ? -23.758 8.862 18.399 1.00 84.00 189 PHE A C 1
ATOM 1583 O O . PHE A 1 189 ? -23.610 7.717 18.832 1.00 84.00 189 PHE A O 1
ATOM 1590 N N . LYS A 1 190 ? -24.382 9.123 17.251 1.00 82.00 190 LYS A N 1
ATOM 1591 C CA . LYS A 1 190 ? -24.821 8.091 16.315 1.00 82.00 190 LYS A CA 1
ATOM 1592 C C . LYS A 1 190 ? -23.716 7.891 15.286 1.00 82.00 190 LYS A C 1
ATOM 1594 O O . LYS A 1 190 ? -23.289 8.862 14.675 1.00 82.00 190 LYS A O 1
ATOM 1599 N N . VAL A 1 191 ? -23.287 6.646 15.095 1.00 80.44 191 VAL A N 1
ATOM 1600 C CA . VAL A 1 191 ? -22.286 6.284 14.083 1.00 80.44 191 VAL A CA 1
ATOM 1601 C C . VAL A 1 191 ? -22.738 6.822 12.713 1.00 80.44 191 VAL A C 1
ATOM 1603 O O . VAL A 1 191 ? -23.891 6.578 12.337 1.00 80.44 191 VAL A O 1
ATOM 1606 N N . PRO A 1 192 ? -21.882 7.576 11.995 1.00 70.62 192 PRO A N 1
ATOM 1607 C CA . PRO A 1 192 ? -22.241 8.216 10.740 1.00 70.62 192 PRO A CA 1
ATOM 1608 C C . PRO A 1 192 ? -22.281 7.180 9.613 1.00 70.62 192 PRO A C 1
ATOM 1610 O O . PRO A 1 192 ? -21.668 6.114 9.714 1.00 70.62 192 PRO A O 1
ATOM 1613 N N . TYR A 1 193 ? -23.025 7.489 8.552 1.00 62.38 193 TYR A N 1
ATOM 1614 C CA . TYR A 1 193 ? -23.102 6.666 7.350 1.00 62.38 193 TYR A CA 1
ATOM 1615 C C . TYR A 1 193 ? -22.627 7.478 6.133 1.00 62.38 193 TYR A C 1
ATOM 1617 O O . TYR A 1 193 ? -23.108 8.602 5.970 1.00 62.38 193 TYR A O 1
ATOM 1625 N N . PRO A 1 194 ? -21.730 6.939 5.284 1.00 67.38 194 PRO A N 1
ATOM 1626 C CA . PRO A 1 194 ? -21.074 5.627 5.400 1.00 67.38 194 PRO A CA 1
ATOM 1627 C C . PRO A 1 194 ? -20.155 5.551 6.631 1.00 67.38 194 PRO A C 1
ATOM 1629 O O . PRO A 1 194 ? -19.596 6.564 7.028 1.00 67.38 194 PRO A O 1
ATOM 1632 N N . ASN A 1 195 ? -20.037 4.373 7.265 1.00 68.00 195 ASN A N 1
ATOM 1633 C CA . ASN A 1 195 ? -19.267 4.204 8.507 1.00 68.00 195 ASN A CA 1
ATOM 1634 C C . ASN A 1 195 ? -17.751 4.246 8.221 1.00 68.00 195 ASN A C 1
ATOM 1636 O O . ASN A 1 195 ? -17.223 3.267 7.688 1.00 68.00 195 ASN A O 1
ATOM 1640 N N . PRO A 1 196 ? -17.033 5.312 8.624 1.00 65.88 196 PRO A N 1
ATOM 1641 C CA . PRO A 1 196 ? -15.604 5.442 8.361 1.00 65.88 196 PRO A CA 1
ATOM 1642 C C . PRO A 1 196 ? -14.744 4.687 9.393 1.00 65.88 196 PRO A C 1
ATOM 1644 O O . PRO A 1 196 ? -13.548 4.521 9.194 1.00 65.88 196 PRO A O 1
ATOM 1647 N N . MET A 1 197 ? -15.332 4.189 10.490 1.00 66.06 197 MET A N 1
ATOM 1648 C CA . MET A 1 197 ? -14.630 3.589 11.640 1.00 66.06 197 MET A CA 1
ATOM 1649 C C . MET A 1 197 ? -14.387 2.070 11.503 1.00 66.06 197 MET A C 1
ATOM 1651 O O . MET A 1 197 ? -14.280 1.360 12.509 1.00 66.06 197 MET A O 1
ATOM 1655 N N . SER A 1 198 ? -14.279 1.563 10.266 1.00 58.25 198 SER A N 1
ATOM 1656 C CA . SER A 1 198 ? -14.223 0.129 9.921 1.00 58.25 198 SER A CA 1
ATOM 1657 C C . SER A 1 198 ? -15.513 -0.650 10.269 1.00 58.25 198 SER A C 1
ATOM 1659 O O . SER A 1 198 ? -16.322 -0.230 11.101 1.00 58.25 198 SER A O 1
ATOM 1661 N N . LEU A 1 199 ? -15.721 -1.802 9.611 1.00 54.78 199 LEU A N 1
ATOM 1662 C CA . LEU A 1 199 ? -16.948 -2.632 9.509 1.00 54.78 199 LEU A CA 1
ATOM 1663 C C . LEU A 1 199 ? -17.546 -3.171 10.838 1.00 54.78 199 LEU A C 1
ATOM 1665 O O . LEU A 1 199 ? -18.381 -4.072 10.826 1.00 54.78 199 LEU A O 1
ATOM 1669 N N . SER A 1 200 ? -17.132 -2.662 11.999 1.00 60.91 200 SER A N 1
ATOM 1670 C CA . SER A 1 200 ? -17.497 -3.203 13.316 1.00 60.91 200 SER A CA 1
ATOM 1671 C C . SER A 1 200 ? -18.802 -2.660 13.913 1.00 60.91 200 SER A C 1
ATOM 1673 O O . SER A 1 200 ? -19.335 -3.262 14.849 1.00 60.91 200 SER A O 1
ATOM 1675 N N . PHE A 1 201 ? -19.334 -1.549 13.395 1.00 68.94 201 PHE A N 1
ATOM 1676 C CA . PHE A 1 201 ? -20.577 -0.946 13.879 1.00 68.94 201 PHE A CA 1
ATOM 1677 C C . PHE A 1 201 ? -21.680 -1.035 12.826 1.00 68.94 201 PHE A C 1
ATOM 1679 O O . PHE A 1 201 ? -21.476 -0.687 11.665 1.00 68.94 201 PHE A O 1
ATOM 1686 N N . ILE A 1 202 ? -22.859 -1.484 13.259 1.00 69.25 202 ILE A N 1
ATOM 1687 C CA . ILE A 1 202 ? -24.071 -1.525 12.435 1.00 69.25 202 ILE A CA 1
ATOM 1688 C C . ILE A 1 202 ? -24.587 -0.094 12.247 1.00 69.25 202 ILE A C 1
ATOM 1690 O O . ILE A 1 202 ? -24.458 0.744 13.147 1.00 69.25 202 ILE A O 1
ATOM 1694 N N . GLU A 1 203 ? -25.194 0.184 11.095 1.00 69.50 203 GLU A N 1
ATOM 1695 C CA . GLU A 1 203 ? -25.812 1.475 10.808 1.00 69.50 203 GLU A CA 1
ATOM 1696 C C . GLU A 1 203 ? -26.785 1.900 11.919 1.00 69.50 203 GLU A C 1
ATOM 1698 O O . GLU A 1 203 ? -27.601 1.124 12.417 1.00 69.50 203 GLU A O 1
ATOM 1703 N N . GLY A 1 204 ? -26.661 3.155 12.346 1.00 70.00 204 GLY A N 1
ATOM 1704 C CA . GLY A 1 204 ? -27.494 3.722 13.397 1.00 70.00 204 GLY A CA 1
ATOM 1705 C C . GLY A 1 204 ? -27.171 3.270 14.818 1.00 70.00 204 GLY A C 1
ATOM 1706 O O . GLY A 1 204 ? -27.923 3.602 15.735 1.00 70.00 204 GLY A O 1
ATOM 1707 N N . THR A 1 205 ? -26.037 2.595 15.022 1.00 82.94 205 THR A N 1
ATOM 1708 C CA . THR A 1 205 ? -25.474 2.362 16.356 1.00 82.94 205 THR A CA 1
ATOM 1709 C C . THR A 1 205 ? -25.310 3.686 17.103 1.00 82.94 205 THR A C 1
ATOM 1711 O O . THR A 1 205 ? -24.720 4.634 16.583 1.00 82.94 205 THR A O 1
ATOM 1714 N N . VAL A 1 206 ? -25.798 3.740 18.343 1.00 85.06 206 VAL A N 1
ATOM 1715 C CA . VAL A 1 206 ? -25.622 4.899 19.225 1.00 85.06 206 VAL A CA 1
ATOM 1716 C C . VAL A 1 206 ? -24.607 4.561 20.310 1.00 85.06 206 VAL A C 1
ATOM 1718 O O . VAL A 1 206 ? -24.782 3.616 21.089 1.00 85.06 206 VAL A O 1
ATOM 1721 N N . LEU A 1 207 ? -23.548 5.360 20.358 1.00 87.56 207 LEU A N 1
ATOM 1722 C CA . LEU A 1 207 ? -22.479 5.282 21.338 1.00 87.56 207 LEU A CA 1
ATOM 1723 C C . LEU A 1 207 ? -22.682 6.351 22.408 1.00 87.56 207 LEU A C 1
ATOM 1725 O O . LEU A 1 207 ? -23.020 7.493 22.103 1.00 87.56 207 LEU A O 1
ATOM 1729 N N . GLN A 1 208 ? -22.475 5.978 23.666 1.00 88.25 208 GLN A N 1
ATOM 1730 C CA . GLN A 1 208 ? -22.552 6.878 24.809 1.00 88.25 208 GLN A CA 1
ATOM 1731 C C . GLN A 1 208 ? -21.227 6.879 25.563 1.00 88.25 208 GLN A C 1
ATOM 1733 O O . GLN A 1 208 ? -20.695 5.813 25.871 1.00 88.25 208 GLN A O 1
ATOM 1738 N N . LEU A 1 209 ? -20.736 8.062 25.925 1.00 88.00 209 LEU A N 1
ATOM 1739 C CA . LEU A 1 209 ? -19.648 8.185 26.887 1.00 88.00 209 LEU A CA 1
ATOM 1740 C C . LEU A 1 209 ? -20.215 8.080 28.306 1.00 88.00 209 LEU A C 1
ATOM 1742 O O . LEU A 1 209 ? -21.033 8.902 28.728 1.00 88.00 209 LEU A O 1
ATOM 1746 N N . LYS A 1 210 ? -19.797 7.055 29.043 1.00 85.81 210 LYS A N 1
ATOM 1747 C CA . LYS A 1 210 ? -20.166 6.864 30.448 1.00 85.81 210 LYS A CA 1
ATOM 1748 C C . LYS A 1 210 ? -19.338 7.761 31.369 1.00 85.81 210 LYS A C 1
ATOM 1750 O O . LYS A 1 210 ? -18.259 8.213 31.002 1.00 85.81 210 LYS A O 1
ATOM 1755 N N . GLU A 1 211 ? -19.821 7.946 32.597 1.00 81.94 211 GLU A N 1
ATOM 1756 C CA . GLU A 1 211 ? -19.136 8.736 33.634 1.00 81.94 211 GLU A CA 1
ATOM 1757 C C . GLU A 1 211 ? -17.738 8.206 33.985 1.00 81.94 211 GLU A C 1
ATOM 1759 O O . GLU A 1 211 ? -16.840 8.956 34.353 1.00 81.94 211 GLU A O 1
ATOM 1764 N N . ASN A 1 212 ? -17.542 6.897 33.821 1.00 79.62 212 ASN A N 1
ATOM 1765 C CA . ASN A 1 212 ? -16.269 6.215 34.032 1.00 79.62 212 ASN A CA 1
ATOM 1766 C C . ASN A 1 212 ? -15.292 6.342 32.840 1.00 79.62 212 ASN A C 1
ATOM 1768 O O . ASN A 1 212 ? -14.256 5.680 32.842 1.00 79.62 212 ASN A O 1
ATOM 1772 N N . GLY A 1 213 ? -15.625 7.134 31.813 1.00 80.25 213 GLY A N 1
ATOM 1773 C CA . GLY A 1 213 ? -14.781 7.388 30.639 1.00 80.25 213 GLY A CA 1
ATOM 1774 C C . GLY A 1 213 ? -14.832 6.313 29.548 1.00 80.25 213 GLY A C 1
ATOM 1775 O O . GLY A 1 213 ? -14.171 6.459 28.519 1.00 80.25 213 GLY A O 1
ATOM 1776 N N . TYR A 1 214 ? -15.618 5.247 29.728 1.00 85.19 214 TYR A N 1
ATOM 1777 C CA . TYR A 1 214 ? -15.774 4.203 28.715 1.00 85.19 214 TYR A CA 1
ATOM 1778 C C . TYR A 1 214 ? -16.850 4.561 27.691 1.00 85.19 214 TYR A C 1
ATOM 1780 O O . TYR A 1 214 ? -17.907 5.102 28.023 1.00 85.19 214 TYR A O 1
ATOM 1788 N N . LEU A 1 215 ? -16.595 4.191 26.436 1.00 88.06 215 LEU A N 1
ATOM 1789 C CA . LEU A 1 215 ? -17.595 4.238 25.378 1.00 88.06 215 LEU A CA 1
ATOM 1790 C C . LEU A 1 215 ? -18.474 2.986 25.450 1.00 88.06 215 LEU A C 1
ATOM 1792 O O . LEU A 1 215 ? -17.983 1.855 25.454 1.00 88.06 215 LEU A O 1
ATOM 1796 N N . HIS A 1 216 ? -19.784 3.202 25.484 1.00 89.00 216 HIS A N 1
ATOM 1797 C CA . HIS A 1 216 ? -20.801 2.169 25.582 1.00 89.00 216 HIS A CA 1
ATOM 1798 C C . HIS A 1 216 ? -21.662 2.134 24.327 1.00 89.00 216 HIS A C 1
ATOM 1800 O O . HIS A 1 216 ? -22.243 3.147 23.938 1.00 89.00 216 HIS A O 1
ATOM 1806 N N . ASN A 1 217 ? -21.798 0.957 23.723 1.00 87.38 217 ASN A N 1
ATOM 1807 C CA . ASN A 1 217 ? -22.743 0.741 22.642 1.00 87.38 217 ASN A CA 1
ATOM 1808 C C . ASN A 1 217 ? -24.122 0.444 23.235 1.00 87.38 217 ASN A C 1
ATOM 1810 O O . ASN A 1 217 ? -24.355 -0.615 23.822 1.00 87.38 217 ASN A O 1
ATOM 1814 N N . THR A 1 218 ? -25.042 1.389 23.057 1.00 86.75 218 THR A N 1
ATOM 1815 C CA . THR A 1 218 ? -26.400 1.307 23.612 1.00 86.75 218 THR A CA 1
ATOM 1816 C C . THR A 1 218 ? -27.286 0.297 22.878 1.00 86.75 218 THR A C 1
ATOM 1818 O O . THR A 1 218 ? -28.192 -0.268 23.488 1.00 86.75 218 THR A O 1
ATOM 1821 N N . THR A 1 219 ? -26.993 0.009 21.606 1.00 83.12 219 THR A N 1
ATOM 1822 C CA . THR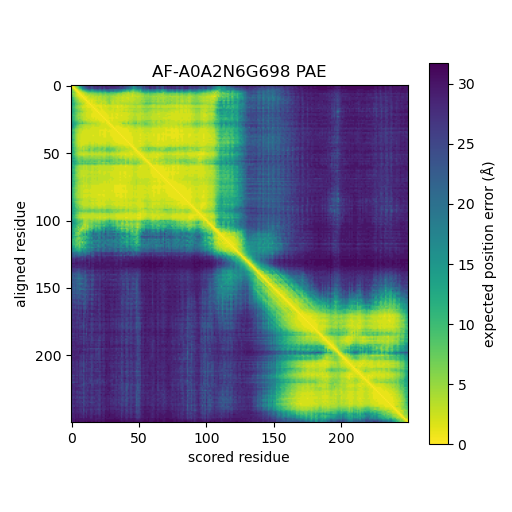 A 1 219 ? -27.745 -0.940 20.774 1.00 83.12 219 THR A CA 1
ATOM 1823 C C . THR A 1 219 ? -27.535 -2.375 21.250 1.00 83.12 219 THR A C 1
ATOM 1825 O O . THR A 1 219 ? -28.498 -3.115 21.435 1.00 83.12 219 THR A O 1
ATOM 1828 N N . ILE A 1 220 ? -26.280 -2.757 21.510 1.00 83.75 220 ILE A N 1
ATOM 1829 C CA . ILE A 1 220 ? -25.922 -4.106 21.995 1.00 83.75 220 ILE A CA 1
ATOM 1830 C C . ILE A 1 220 ? -25.745 -4.172 23.520 1.00 83.75 220 ILE A C 1
ATOM 1832 O O . ILE A 1 220 ? -25.412 -5.228 24.054 1.00 83.75 220 ILE A O 1
ATOM 1836 N N . LYS A 1 221 ? -25.936 -3.044 24.218 1.00 85.81 221 LYS A N 1
ATOM 1837 C CA . LYS A 1 221 ? -25.775 -2.886 25.674 1.00 85.81 221 LYS A CA 1
ATOM 1838 C C . LYS A 1 221 ? -24.426 -3.394 26.199 1.00 85.81 221 LYS A C 1
ATOM 1840 O O . LYS A 1 221 ? -24.355 -4.007 27.264 1.00 85.81 221 LYS A O 1
ATOM 1845 N N . LYS A 1 222 ? -23.340 -3.120 25.470 1.00 87.25 222 LYS A N 1
ATOM 1846 C CA . LYS A 1 222 ? -21.982 -3.567 25.821 1.00 87.25 222 LYS A CA 1
ATOM 1847 C C . LYS A 1 222 ? -20.964 -2.442 25.657 1.00 87.25 222 LYS A C 1
ATOM 1849 O O . LYS A 1 222 ? -21.077 -1.623 24.749 1.00 87.25 222 LYS A O 1
ATOM 1854 N N . ASP A 1 223 ? -19.975 -2.414 26.545 1.00 88.19 223 ASP A N 1
ATOM 1855 C CA . ASP A 1 223 ? -18.833 -1.505 26.426 1.00 88.19 223 ASP A CA 1
ATOM 1856 C C . ASP A 1 223 ? -17.937 -1.910 25.253 1.00 88.19 223 ASP A C 1
ATOM 1858 O O . ASP A 1 223 ? -17.795 -3.097 24.938 1.00 88.19 223 ASP A O 1
ATOM 1862 N N . LEU A 1 224 ? -17.362 -0.910 24.589 1.00 86.75 224 LEU A N 1
ATOM 1863 C CA . LEU A 1 224 ? -16.468 -1.129 23.459 1.00 86.75 224 LEU A CA 1
ATOM 1864 C C . LEU A 1 224 ? -15.174 -1.780 23.951 1.00 86.75 224 LEU A C 1
ATOM 1866 O O . LEU A 1 224 ? -14.651 -1.443 25.016 1.00 86.75 224 LEU A O 1
ATOM 1870 N N . ASN A 1 225 ? -14.642 -2.708 23.156 1.00 84.94 225 ASN A N 1
ATOM 1871 C CA . ASN A 1 225 ? -13.302 -3.229 23.401 1.00 84.94 225 ASN A CA 1
ATOM 1872 C C . ASN A 1 225 ? -12.237 -2.163 23.056 1.00 84.94 225 ASN A C 1
ATOM 1874 O O . ASN A 1 225 ? -12.547 -1.097 22.521 1.00 84.94 225 ASN A O 1
ATOM 1878 N N . LYS A 1 226 ? -10.966 -2.448 23.362 1.00 82.31 226 LYS A N 1
ATOM 1879 C CA . LYS A 1 226 ? -9.863 -1.492 23.168 1.00 82.31 226 LYS A CA 1
ATOM 1880 C C . LYS A 1 226 ? -9.745 -0.992 21.721 1.00 82.31 226 LYS A C 1
ATOM 1882 O O . LYS A 1 226 ? -9.510 0.192 21.517 1.00 82.31 226 LYS A O 1
ATOM 1887 N N . GLU A 1 227 ? -9.917 -1.879 20.747 1.00 81.19 227 GLU A N 1
ATOM 1888 C CA . GLU A 1 227 ? -9.778 -1.580 19.317 1.00 81.19 227 GLU A CA 1
ATOM 1889 C C . GLU A 1 227 ? -10.963 -0.760 18.791 1.00 81.19 227 GLU A C 1
ATOM 1891 O O . GLU A 1 227 ? -10.784 0.294 18.192 1.00 81.19 227 GLU A O 1
ATOM 1896 N N . GLN A 1 228 ? -12.187 -1.168 19.125 1.00 82.62 228 GLN A N 1
ATOM 1897 C CA . GLN A 1 228 ? -13.406 -0.427 18.809 1.00 82.62 228 GLN A CA 1
ATOM 1898 C C . GLN A 1 228 ? -13.382 0.976 19.415 1.00 82.62 228 GLN A C 1
ATOM 1900 O O . GLN A 1 228 ? -13.749 1.944 18.757 1.00 82.62 228 GLN A O 1
ATOM 1905 N N . ALA A 1 229 ? -12.950 1.094 20.672 1.00 85.25 229 ALA A N 1
ATOM 1906 C CA . ALA A 1 229 ? -12.824 2.384 21.331 1.00 85.25 229 ALA A CA 1
ATOM 1907 C C . ALA A 1 229 ? -11.763 3.254 20.647 1.00 85.25 229 ALA A C 1
ATOM 1909 O O . ALA A 1 229 ? -11.989 4.451 20.495 1.00 85.25 229 ALA A O 1
ATOM 1910 N N . PHE A 1 230 ? -10.635 2.670 20.227 1.00 85.06 230 PHE A N 1
ATOM 1911 C CA . PHE A 1 230 ? -9.593 3.391 19.500 1.00 85.06 230 PHE A CA 1
ATOM 1912 C C . PHE A 1 230 ? -10.130 3.988 18.197 1.00 85.06 230 PHE A C 1
ATOM 1914 O O . PHE A 1 230 ? -10.024 5.195 18.027 1.00 85.06 230 PHE A O 1
ATOM 1921 N N . ASN A 1 231 ? -10.801 3.195 17.358 1.00 83.12 231 ASN A N 1
ATOM 1922 C CA . ASN A 1 231 ? -11.341 3.676 16.079 1.00 83.12 231 ASN A CA 1
ATOM 1923 C C . ASN A 1 231 ? -12.338 4.829 16.258 1.00 83.12 231 ASN A C 1
ATOM 1925 O O . ASN A 1 231 ? -12.377 5.759 15.458 1.00 83.12 231 ASN A O 1
ATOM 1929 N N . VAL A 1 232 ? -13.142 4.786 17.324 1.00 85.56 232 VAL A N 1
ATOM 1930 C CA . VAL A 1 232 ? -14.072 5.877 17.637 1.00 85.56 232 VAL A CA 1
ATOM 1931 C C . VAL A 1 232 ? -13.319 7.132 18.072 1.00 85.56 232 VAL A C 1
ATOM 1933 O O . VAL A 1 232 ? -13.645 8.219 17.611 1.00 85.56 232 VAL A O 1
ATOM 1936 N N . TRP A 1 233 ? -12.311 7.008 18.938 1.00 87.56 233 TRP A N 1
ATOM 1937 C CA . TRP A 1 233 ? -11.511 8.158 19.369 1.00 87.56 233 TRP A CA 1
ATOM 1938 C C . TRP A 1 233 ? -10.696 8.771 18.234 1.00 87.56 233 TRP A C 1
ATOM 1940 O O . TRP A 1 233 ? -10.601 9.992 18.165 1.00 87.56 233 TRP A O 1
ATOM 1950 N N . ASP A 1 234 ? -10.165 7.941 17.342 1.00 85.50 234 ASP A N 1
ATOM 1951 C CA . ASP A 1 234 ? -9.454 8.368 16.139 1.00 85.50 234 ASP A CA 1
ATOM 1952 C C . ASP A 1 234 ? -10.368 9.188 15.221 1.00 85.50 234 ASP A C 1
ATOM 1954 O O . ASP A 1 234 ? -10.055 10.323 14.866 1.00 85.50 234 ASP A O 1
ATOM 1958 N N . TYR A 1 235 ? -11.585 8.692 14.977 1.00 85.06 235 TYR A N 1
ATOM 1959 C CA . TYR A 1 235 ? -12.600 9.440 14.238 1.00 85.06 235 TYR A CA 1
ATOM 1960 C C . TYR A 1 235 ? -12.977 10.769 14.912 1.00 85.06 235 TYR A C 1
ATOM 1962 O O . TYR A 1 235 ? -13.077 11.796 14.237 1.00 85.06 235 TYR A O 1
ATOM 1970 N N . LEU A 1 236 ? -13.187 10.778 16.233 1.00 85.38 236 LEU A N 1
ATOM 1971 C CA . LEU A 1 236 ? -13.515 12.008 16.963 1.00 85.38 236 LEU A CA 1
ATOM 1972 C C . LEU A 1 236 ? -12.365 13.024 16.906 1.00 85.38 236 LEU A C 1
ATOM 1974 O O . LEU A 1 236 ? -12.627 14.212 16.756 1.00 85.38 236 LEU A O 1
ATOM 1978 N N . TYR A 1 237 ? -11.112 12.572 16.989 1.00 86.62 237 TYR A N 1
ATOM 1979 C CA . TYR A 1 237 ? -9.937 13.439 16.895 1.00 86.62 237 TYR A CA 1
ATOM 1980 C C . TYR A 1 237 ? -9.751 14.010 15.481 1.00 86.62 237 TYR A C 1
ATOM 1982 O O . TYR A 1 237 ? -9.488 15.207 15.327 1.00 86.62 237 TYR A O 1
ATOM 1990 N N . ALA A 1 238 ? -9.964 13.193 14.446 1.00 83.25 238 ALA A N 1
ATOM 1991 C CA . ALA A 1 238 ? -9.936 13.637 13.053 1.00 83.25 238 ALA A CA 1
ATOM 1992 C C . ALA A 1 238 ? -11.013 14.697 12.754 1.00 83.25 238 ALA A C 1
ATOM 1994 O O . ALA A 1 238 ? -10.792 15.589 11.942 1.00 83.25 238 ALA A O 1
ATOM 1995 N N . ASN A 1 239 ? -12.152 14.639 13.453 1.00 82.00 239 ASN A N 1
ATOM 1996 C CA . ASN A 1 239 ? -13.279 15.563 13.287 1.00 82.00 239 ASN A CA 1
ATOM 1997 C C . ASN A 1 239 ? -13.416 16.573 14.443 1.00 82.00 239 ASN A C 1
ATOM 1999 O O . ASN A 1 239 ? -14.486 17.160 14.629 1.00 82.00 239 ASN A O 1
ATOM 2003 N N . ARG A 1 240 ? -12.359 16.776 15.242 1.00 82.94 240 ARG A N 1
ATOM 2004 C CA . ARG A 1 240 ? -12.423 17.574 16.479 1.00 82.94 240 ARG A CA 1
ATOM 2005 C C . ARG A 1 240 ? -12.885 19.013 16.248 1.00 82.94 240 ARG A C 1
ATOM 2007 O O . ARG A 1 240 ? -13.717 19.498 17.007 1.00 82.94 240 ARG A O 1
ATOM 2014 N N . ASP A 1 241 ? -12.443 19.656 15.170 1.00 77.81 241 ASP A N 1
ATOM 2015 C CA . ASP A 1 241 ? -12.791 21.053 14.870 1.00 77.81 241 ASP A CA 1
ATOM 2016 C C . ASP A 1 241 ? -14.289 21.224 14.547 1.00 77.81 241 ASP A C 1
ATOM 2018 O O . ASP A 1 241 ? -14.932 22.187 14.975 1.00 77.81 241 ASP A O 1
ATOM 2022 N N . TYR A 1 242 ? -14.876 20.238 13.860 1.00 73.12 242 TYR A N 1
ATOM 2023 C CA . TYR A 1 242 ? -16.308 20.192 13.547 1.00 73.12 242 TYR A CA 1
ATOM 2024 C C . TYR A 1 242 ? -17.167 19.864 14.780 1.00 73.12 242 TYR A C 1
ATOM 2026 O O . TYR A 1 242 ? -18.259 20.400 14.972 1.00 73.12 242 TYR A O 1
ATOM 2034 N N . LEU A 1 243 ? -16.671 18.989 15.658 1.00 67.31 243 LEU A N 1
ATOM 2035 C CA . LEU A 1 243 ? -17.370 18.634 16.895 1.00 67.31 243 LEU A CA 1
ATOM 2036 C C . LEU A 1 243 ? -17.387 19.795 17.895 1.00 67.31 243 LEU A C 1
ATOM 2038 O O . LEU A 1 243 ? -18.406 20.015 18.550 1.00 67.31 243 LEU A O 1
ATOM 2042 N N . LEU A 1 244 ? -16.293 20.556 17.989 1.00 61.28 244 LEU A N 1
ATOM 2043 C CA . LEU A 1 244 ? -16.183 21.712 18.882 1.00 61.28 244 LEU A CA 1
ATOM 2044 C C . LEU A 1 244 ? -17.137 22.849 18.485 1.00 61.28 244 LEU A C 1
ATOM 2046 O O . LEU A 1 244 ? -17.730 23.472 19.362 1.00 61.28 244 LEU A O 1
ATOM 2050 N N . THR A 1 245 ? -17.362 23.062 17.186 1.00 58.72 245 THR A N 1
ATOM 2051 C CA . THR A 1 245 ? -18.318 24.064 16.679 1.00 58.72 245 THR A CA 1
ATOM 2052 C C . THR A 1 245 ? -19.778 23.680 16.944 1.00 58.72 245 THR A C 1
ATOM 2054 O O . THR A 1 245 ? -20.580 24.529 17.319 1.00 58.72 245 THR A O 1
ATOM 2057 N N . GLN A 1 246 ? -20.128 22.394 16.845 1.00 57.03 246 GLN A N 1
ATOM 2058 C CA . GLN A 1 246 ? -21.479 21.900 17.163 1.00 57.03 246 GLN A CA 1
ATOM 2059 C C . GLN A 1 246 ? -21.787 21.871 18.673 1.00 57.03 246 GLN A C 1
ATOM 2061 O O . GLN A 1 246 ? -22.951 21.896 19.076 1.00 57.03 246 GLN A O 1
ATOM 2066 N N . LEU A 1 247 ? -20.759 21.800 19.524 1.00 54.38 247 LEU A N 1
ATOM 2067 C CA . LEU A 1 247 ? -20.902 21.791 20.983 1.00 54.38 247 LEU A CA 1
ATOM 2068 C C . LEU A 1 247 ? -20.957 23.201 21.597 1.00 54.38 247 LEU A C 1
ATOM 2070 O O . LEU A 1 247 ? -21.471 23.330 22.704 1.00 54.38 247 LEU A O 1
ATOM 2074 N N . SER A 1 248 ? -20.488 24.243 20.897 1.00 49.06 248 SER A N 1
ATOM 2075 C CA . SER A 1 248 ? -20.582 25.643 21.351 1.00 49.06 248 SER A CA 1
ATOM 2076 C C . SER A 1 248 ? -21.946 26.308 21.112 1.00 49.06 248 SER A C 1
ATOM 2078 O O . SER A 1 248 ? -22.184 27.396 21.627 1.00 49.06 248 SER A O 1
ATOM 2080 N N . GLU A 1 249 ? -22.841 25.679 20.344 1.00 40.28 249 GLU A N 1
ATOM 2081 C CA . GLU A 1 249 ? -24.164 26.222 19.977 1.00 40.28 249 GLU A CA 1
ATOM 2082 C C . GLU A 1 249 ? -25.332 25.689 20.842 1.00 40.28 249 GLU A C 1
ATOM 2084 O O . GLU A 1 249 ? -26.501 25.889 20.508 1.00 40.28 249 GLU A O 1
ATOM 2089 N N . LYS A 1 250 ? -25.045 25.026 21.970 1.00 38.94 250 LYS A N 1
ATOM 2090 C CA . LYS A 1 250 ? -26.042 24.543 22.946 1.00 38.94 250 LYS A CA 1
ATOM 2091 C C . LYS A 1 250 ? -25.777 25.064 24.348 1.00 38.94 250 LYS A C 1
ATOM 2093 O O . LYS A 1 250 ? -26.782 25.321 25.048 1.00 38.94 250 LYS A O 1
#

Sequence (250 aa):
MGNSKRYYWLKLMKDFFQTARIKKMRKIAGGDTYVIIYLKMMLLSINSEAIIEYEEVENTFADEIALILDEDIENVKVVIAFLIANNLMTQIDEHNYRLNEVEYLIGSETDSAQRVRKHRDEKRALQCNKYEINSNTDIDEELEIELDVDRQIEIENNKEKELKEENNRKEFFDFKNEFIKLHSGKFKFKVPYPNPMSLSFIEGTVLQLKENGYLHNTTIKKDLNKEQAFNVWDYLYANRDYLLTQLSEK

pLDDT: mean 76.86, std 16.03, range [38.94, 96.69]

Solvent-accessible surface area (backbone atoms only — not comparable to full-atom values): 14391 Å² total; per-residue (Å²): 132,82,81,76,58,68,48,75,48,80,58,79,57,97,52,52,79,68,34,71,66,49,46,55,49,47,70,40,91,64,13,68,58,40,52,51,52,50,54,51,52,50,60,70,9,60,89,49,79,23,33,44,77,50,84,70,86,39,96,43,66,44,50,39,49,12,62,76,68,75,47,60,47,69,55,38,43,53,38,54,53,49,30,43,77,68,65,42,29,46,73,77,53,99,44,37,35,34,34,66,68,42,54,87,26,56,46,75,43,46,52,67,56,49,51,52,49,51,50,51,52,50,51,57,57,47,63,75,56,77,71,89,82,92,86,70,70,72,65,55,53,57,51,52,54,55,53,55,56,52,51,51,52,54,52,50,52,51,50,51,51,52,49,50,52,51,47,52,52,48,52,54,51,50,51,52,53,51,51,40,70,76,34,44,60,68,40,69,48,63,55,58,85,82,66,85,64,54,96,83,68,62,89,71,37,37,38,30,35,34,74,88,66,47,51,29,32,64,77,80,70,42,69,55,53,76,65,61,45,45,38,51,50,51,51,49,62,77,40,38,75,62,52,53,59,66,62,73,78,114